Protein AF-A0A7X5X6M5-F1 (afdb_monomer)

Organism: Streptomyces malaysiensis (NCBI:txid92644)

InterPro domains:
  IPR001387 Cro/C1-type, helix-turn-helix domain [PS50943] (11-58)
  IPR001387 Cro/C1-type, helix-turn-helix domain [SM00530] (5-58)
  IPR001387 Cro/C1-type, helix-turn-helix domain [cd00093] (15-57)
  IPR010982 Lambda repressor-like, DNA-binding domain superfamily [G3DSA:1.10.260.40] (3-57)
  IPR010982 Lambda repressor-like, DNA-binding domain superfamily [SSF47413] (5-57)
  IPR041413 MmyB-like transcription regulator ligand binding [PF17765] (79-204)

Structure (mmCIF, N/CA/C/O backbone):
data_AF-A0A7X5X6M5-F1
#
_entry.id   AF-A0A7X5X6M5-F1
#
loop_
_atom_site.group_PDB
_atom_site.id
_atom_site.type_symbol
_atom_site.label_atom_id
_atom_site.label_alt_id
_atom_site.label_comp_id
_atom_site.label_asym_id
_atom_site.label_entity_id
_atom_site.label_seq_id
_atom_site.pdbx_PDB_ins_code
_atom_site.Cartn_x
_atom_site.Cartn_y
_atom_site.Cartn_z
_atom_site.occupancy
_atom_site.B_iso_or_equiv
_atom_site.auth_seq_id
_atom_site.auth_comp_id
_atom_site.auth_asym_id
_atom_site.auth_atom_id
_atom_site.pdbx_PDB_model_num
ATOM 1 N N . MET A 1 1 ? -40.461 -3.327 6.393 1.00 48.25 1 MET A N 1
ATOM 2 C CA . MET A 1 1 ? -40.525 -2.986 7.840 1.00 48.25 1 MET A CA 1
ATOM 3 C C . MET A 1 1 ? -40.062 -4.220 8.612 1.00 48.25 1 MET A C 1
ATOM 5 O O . MET A 1 1 ? -40.414 -5.295 8.155 1.00 48.25 1 MET A O 1
ATOM 9 N N . PRO A 1 2 ? -39.278 -4.097 9.701 1.00 49.19 2 PRO A N 1
ATOM 10 C CA . PRO A 1 2 ? -39.516 -3.115 10.752 1.00 49.19 2 PRO A CA 1
ATOM 11 C C . PRO A 1 2 ? -38.612 -1.885 10.664 1.00 49.19 2 PRO A C 1
ATOM 13 O O . PRO A 1 2 ? -37.411 -1.971 10.435 1.00 49.19 2 PRO A O 1
ATOM 16 N N . ARG A 1 3 ? -39.237 -0.720 10.858 1.00 52.41 3 ARG A N 1
ATOM 17 C CA . ARG A 1 3 ? -38.599 0.5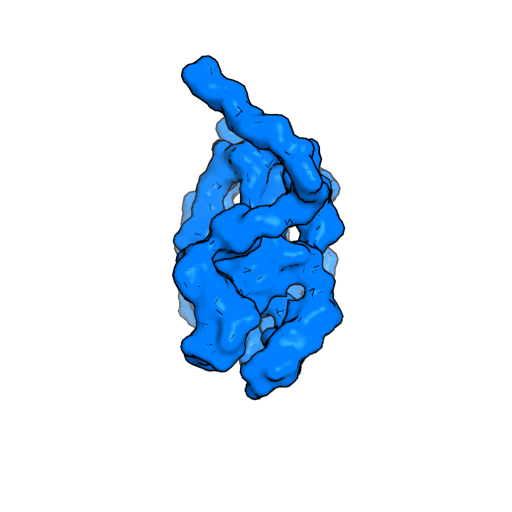74 11.115 1.00 52.41 3 ARG A CA 1
ATOM 18 C C . ARG A 1 3 ? -37.772 0.459 12.398 1.00 52.41 3 ARG A C 1
ATOM 20 O O . ARG A 1 3 ? -38.331 0.257 13.474 1.00 52.41 3 ARG A O 1
ATOM 27 N N . GLY A 1 4 ? -36.456 0.610 12.276 1.00 49.59 4 GLY A N 1
ATOM 28 C CA . GLY A 1 4 ? -35.551 0.743 13.412 1.00 49.59 4 GLY A CA 1
ATOM 29 C C . GLY A 1 4 ? -35.925 1.948 14.282 1.00 49.59 4 GLY A C 1
ATOM 30 O O . GLY A 1 4 ? -36.172 3.050 13.797 1.00 49.59 4 GLY A O 1
ATOM 31 N N . ARG A 1 5 ? -36.007 1.686 15.584 1.00 56.84 5 ARG A N 1
ATOM 32 C CA . ARG A 1 5 ? -36.482 2.539 16.678 1.00 56.84 5 ARG A CA 1
ATOM 33 C C . ARG A 1 5 ? -35.840 3.942 16.686 1.00 56.84 5 ARG A C 1
ATOM 35 O O . ARG A 1 5 ? -34.620 4.068 16.723 1.00 56.84 5 ARG A O 1
ATOM 42 N N . ARG A 1 6 ? -36.692 4.977 16.718 1.00 50.97 6 ARG A N 1
ATOM 43 C CA . ARG A 1 6 ? -36.407 6.425 16.868 1.00 50.97 6 ARG A CA 1
ATOM 44 C C . ARG A 1 6 ? -35.188 6.680 17.787 1.00 50.97 6 ARG A C 1
ATOM 46 O O . ARG A 1 6 ? -35.247 6.367 18.977 1.00 50.97 6 ARG A O 1
ATOM 53 N N . ARG A 1 7 ? -34.084 7.211 17.232 1.00 52.97 7 ARG A N 1
ATOM 54 C CA . ARG A 1 7 ? -32.839 7.553 17.960 1.00 52.97 7 ARG A CA 1
ATOM 55 C C . ARG A 1 7 ? -33.121 8.584 19.064 1.00 52.97 7 ARG A C 1
ATOM 57 O O . ARG A 1 7 ? -33.785 9.584 18.810 1.00 52.97 7 ARG A O 1
ATOM 64 N N . ARG A 1 8 ? -32.587 8.348 20.270 1.00 53.53 8 ARG A N 1
ATOM 65 C CA . ARG A 1 8 ? -32.621 9.281 21.419 1.00 53.53 8 ARG A CA 1
ATOM 66 C C . ARG A 1 8 ? -31.230 9.713 21.920 1.00 53.53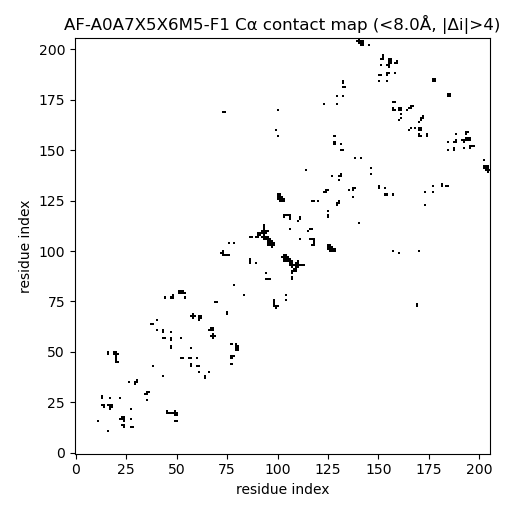 8 ARG A C 1
ATOM 68 O O . ARG A 1 8 ? -31.150 10.417 22.915 1.00 53.53 8 ARG A O 1
ATOM 75 N N . THR A 1 9 ? -30.157 9.370 21.208 1.00 46.88 9 THR A N 1
ATOM 76 C CA . THR A 1 9 ? -28.782 9.833 21.478 1.00 46.88 9 THR A CA 1
ATOM 77 C C . THR A 1 9 ? -27.974 9.834 20.176 1.00 46.88 9 THR A C 1
ATOM 79 O O . THR A 1 9 ? -28.188 8.978 19.317 1.00 46.88 9 THR A O 1
ATOM 82 N N . SER A 1 10 ? -27.084 10.814 20.006 1.00 57.09 10 SER A N 1
ATOM 83 C CA . SER A 1 10 ? -26.285 11.054 18.789 1.00 57.09 10 SER A CA 1
ATOM 84 C C . SER A 1 10 ? -24.979 10.245 18.706 1.00 57.09 10 SER A C 1
ATOM 86 O O . SER A 1 10 ? -24.220 10.438 17.762 1.00 57.09 10 SER A O 1
ATOM 88 N N . GLY A 1 11 ? -24.712 9.342 19.655 1.00 70.62 11 GLY A N 1
ATOM 89 C CA . GLY A 1 11 ? -23.478 8.548 19.719 1.00 70.62 11 GLY A CA 1
ATOM 90 C C . GLY A 1 11 ? -23.591 7.141 19.122 1.00 70.62 11 GLY A C 1
ATOM 91 O O . GLY A 1 11 ? -24.694 6.616 18.950 1.00 70.62 11 GLY A O 1
ATOM 92 N N . LEU A 1 12 ? -22.434 6.536 18.839 1.00 79.25 12 LEU A N 1
ATOM 93 C CA . LEU A 1 12 ? -22.308 5.124 18.470 1.00 79.25 12 LEU A CA 1
ATOM 94 C C . LEU A 1 12 ? -22.592 4.228 19.685 1.00 79.25 12 LEU A C 1
ATOM 96 O O . LEU A 1 12 ? -22.190 4.528 20.810 1.00 79.25 12 LEU A O 1
ATOM 100 N N . ARG A 1 13 ? -23.277 3.108 19.468 1.00 85.12 13 ARG A N 1
ATOM 101 C CA . ARG A 1 13 ? -23.417 2.030 20.451 1.00 85.12 13 ARG A CA 1
ATOM 102 C C . ARG A 1 13 ? -22.127 1.218 20.528 1.00 85.12 13 ARG A C 1
ATOM 104 O O . ARG A 1 13 ? -21.388 1.128 19.555 1.00 85.12 13 ARG A O 1
ATOM 111 N N . ARG A 1 14 ? -21.928 0.517 21.647 1.00 83.88 14 ARG A N 1
ATOM 112 C CA . ARG A 1 14 ? -20.819 -0.440 21.835 1.00 83.88 14 ARG A CA 1
ATOM 113 C C . ARG A 1 14 ? -20.682 -1.439 20.687 1.00 83.88 14 ARG A C 1
ATOM 115 O O . ARG A 1 14 ? -19.577 -1.713 20.245 1.00 83.88 14 ARG A O 1
ATOM 122 N N . GLU A 1 15 ? -21.805 -1.962 20.203 1.00 85.50 15 GLU A N 1
ATOM 123 C CA . GLU A 1 15 ? -21.841 -2.914 19.086 1.00 85.50 15 GLU A CA 1
ATOM 124 C C . GLU A 1 15 ? -21.380 -2.277 17.770 1.00 85.50 15 GLU A C 1
ATOM 126 O O . GLU A 1 15 ? -20.641 -2.899 17.014 1.00 85.50 15 GLU A O 1
ATOM 131 N N . GLU A 1 16 ? -21.765 -1.021 17.522 1.00 85.50 16 GLU A N 1
ATOM 132 C CA . GLU A 1 16 ? -21.363 -0.275 16.325 1.00 85.50 16 GLU A CA 1
ATOM 133 C C . GLU A 1 16 ? -19.860 0.046 16.370 1.00 85.50 16 GLU A C 1
ATOM 135 O O . GLU A 1 16 ? -19.168 -0.123 15.371 1.00 85.50 16 GLU A O 1
ATOM 140 N N . VAL A 1 17 ? -19.330 0.431 17.537 1.00 86.00 17 VAL A N 1
ATOM 141 C CA . VAL A 1 17 ? -17.887 0.660 17.723 1.00 86.00 17 VAL A CA 1
ATOM 142 C C . VAL A 1 17 ? -17.087 -0.630 17.552 1.00 86.00 17 VAL A C 1
ATOM 144 O O . VAL A 1 17 ? -16.076 -0.642 16.855 1.00 86.00 17 VAL A O 1
ATOM 147 N N . ALA A 1 18 ? -17.542 -1.728 18.155 1.00 86.69 18 ALA A N 1
ATOM 148 C CA . ALA A 1 18 ? -16.873 -3.016 18.035 1.00 86.69 18 ALA A CA 1
ATOM 149 C C . ALA A 1 18 ? -16.807 -3.483 16.571 1.00 86.69 18 ALA A C 1
ATOM 151 O O . ALA A 1 18 ? -15.749 -3.919 16.117 1.00 86.69 18 ALA A O 1
ATOM 152 N N . ALA A 1 19 ? -17.898 -3.303 15.817 1.00 84.00 19 ALA A N 1
ATOM 153 C CA . ALA A 1 19 ? -17.941 -3.598 14.389 1.00 84.00 19 ALA A CA 1
ATOM 154 C C . ALA A 1 19 ? -16.955 -2.735 13.581 1.00 84.00 19 ALA A C 1
ATOM 156 O O . ALA A 1 19 ? -16.198 -3.275 12.778 1.00 84.00 19 ALA A O 1
ATOM 157 N N . LEU A 1 20 ? -16.909 -1.419 13.825 1.00 84.56 20 LEU A N 1
ATOM 158 C CA . LEU A 1 20 ? -15.965 -0.514 13.151 1.00 84.56 20 LEU A CA 1
ATOM 159 C C . LEU A 1 20 ? -14.501 -0.893 13.406 1.00 84.56 20 LEU A C 1
ATOM 161 O O . LEU A 1 20 ? -13.667 -0.800 12.509 1.00 84.56 20 LEU A O 1
ATOM 165 N N . CYS A 1 21 ? -14.191 -1.345 14.619 1.00 86.62 21 CYS A N 1
ATOM 166 C CA . CYS A 1 21 ? -12.843 -1.737 15.023 1.00 86.62 21 CYS A CA 1
ATOM 167 C C . CYS A 1 21 ? -12.527 -3.221 14.762 1.00 86.62 21 CYS A C 1
ATOM 169 O O . CYS A 1 21 ? -11.521 -3.714 15.270 1.00 86.62 21 CYS A O 1
ATOM 171 N N . ASN A 1 22 ? -13.381 -3.936 14.018 1.00 83.50 22 ASN A N 1
ATOM 172 C CA . ASN A 1 22 ? -13.248 -5.362 13.705 1.00 83.50 22 ASN A CA 1
ATOM 173 C C . ASN A 1 22 ? -12.981 -6.249 14.943 1.00 83.50 22 ASN A C 1
ATOM 175 O O . ASN A 1 22 ? -12.109 -7.120 14.934 1.00 83.50 22 ASN A O 1
ATOM 179 N N . MET A 1 23 ? -13.717 -6.011 16.033 1.00 86.75 23 MET A N 1
ATOM 180 C CA . MET A 1 23 ? -13.613 -6.764 17.287 1.00 86.75 23 MET A CA 1
ATOM 181 C C . MET A 1 23 ? -14.984 -7.190 17.816 1.00 86.75 23 MET A C 1
ATOM 183 O O . MET A 1 23 ? -16.023 -6.672 17.412 1.00 86.75 23 MET A O 1
ATOM 187 N N . SER A 1 24 ? -15.011 -8.131 18.761 1.00 88.69 24 SER A N 1
ATOM 188 C CA . SER A 1 24 ? -16.272 -8.527 19.395 1.00 88.69 24 SER A CA 1
ATOM 189 C C . SER A 1 24 ? -16.773 -7.459 20.374 1.00 88.69 24 SER A C 1
ATOM 191 O O . SER A 1 24 ? -15.993 -6.830 21.093 1.00 88.69 24 SER A O 1
ATOM 193 N N . ALA A 1 25 ? -18.097 -7.288 20.456 1.00 88.00 25 ALA A N 1
ATOM 194 C CA . ALA A 1 25 ? -18.722 -6.372 21.415 1.00 88.00 25 ALA A CA 1
ATOM 195 C C . ALA A 1 25 ? -18.398 -6.739 22.875 1.00 88.00 25 ALA A C 1
ATOM 197 O O . ALA A 1 25 ? -18.260 -5.862 23.725 1.00 88.00 25 ALA A O 1
ATOM 198 N N . ASP A 1 26 ? -18.228 -8.033 23.157 1.00 88.00 26 ASP A N 1
ATOM 199 C CA . ASP A 1 26 ? -17.808 -8.550 24.460 1.00 88.00 26 ASP A CA 1
ATOM 200 C C . ASP A 1 26 ? -16.351 -8.175 24.792 1.00 88.00 26 ASP A C 1
ATOM 202 O O . ASP A 1 26 ? -16.062 -7.720 25.901 1.00 88.00 26 ASP A O 1
ATOM 206 N N . TYR A 1 27 ? -15.436 -8.263 23.816 1.00 86.75 27 TYR A N 1
ATOM 207 C CA . TYR A 1 27 ? -14.069 -7.764 23.980 1.00 86.75 27 TYR A CA 1
ATOM 208 C C . TYR A 1 27 ? -14.055 -6.253 24.246 1.00 86.75 27 TYR A C 1
ATOM 210 O O . TYR A 1 27 ? -13.436 -5.815 25.217 1.00 86.75 27 TYR A O 1
ATOM 218 N N . TYR A 1 28 ? -14.802 -5.472 23.460 1.00 86.75 28 TYR A N 1
ATOM 219 C CA . TYR A 1 28 ? -14.923 -4.025 23.660 1.00 86.75 28 TYR A CA 1
ATOM 220 C C . TYR A 1 28 ? -15.480 -3.679 25.053 1.00 86.75 28 TYR A C 1
ATOM 222 O O . TYR A 1 28 ? -14.943 -2.826 25.756 1.00 86.75 28 TYR A O 1
ATOM 230 N N . ALA A 1 29 ? -16.498 -4.406 25.518 1.00 87.06 29 ALA A N 1
ATOM 231 C CA . ALA A 1 29 ? -17.084 -4.199 26.840 1.00 87.06 29 ALA A CA 1
ATOM 232 C C . ALA A 1 29 ? -16.159 -4.612 28.001 1.00 87.06 29 ALA A C 1
ATOM 234 O O . ALA A 1 29 ? -16.343 -4.136 29.123 1.00 87.06 29 ALA A O 1
ATOM 235 N N . ARG A 1 30 ? -15.194 -5.517 27.788 1.00 87.19 30 ARG A N 1
ATOM 236 C CA . ARG A 1 30 ? -14.134 -5.800 28.772 1.00 87.19 30 ARG A CA 1
ATOM 237 C C . ARG A 1 30 ? -13.084 -4.700 28.804 1.00 87.19 30 ARG A C 1
ATOM 239 O O . ARG A 1 30 ? -12.642 -4.344 29.896 1.00 87.19 30 ARG A O 1
ATOM 246 N N . LEU A 1 31 ? -12.726 -4.169 27.635 1.00 86.69 31 LEU A N 1
ATOM 247 C CA . LEU A 1 31 ? -11.786 -3.061 27.503 1.00 86.69 31 LEU A CA 1
ATOM 248 C C . LEU A 1 31 ? -12.304 -1.811 28.229 1.00 86.69 31 LEU A C 1
ATOM 250 O O . LEU A 1 31 ? -11.592 -1.258 29.057 1.00 86.69 31 LEU A O 1
ATOM 254 N N . GLU A 1 32 ? -13.572 -1.440 28.019 1.00 85.81 32 GLU A N 1
ATOM 255 C CA . GLU A 1 32 ? -14.203 -0.306 28.720 1.00 85.81 32 GLU A CA 1
ATOM 256 C C . GLU A 1 32 ? -14.269 -0.469 30.246 1.00 85.81 32 GLU A C 1
ATOM 258 O O . GLU A 1 32 ? -14.356 0.516 30.971 1.00 85.81 32 GLU A O 1
ATOM 263 N N . ARG A 1 33 ? -14.298 -1.710 30.745 1.00 88.12 33 ARG A N 1
ATOM 264 C CA . ARG A 1 33 ? -14.416 -2.002 32.181 1.00 88.12 33 ARG A CA 1
ATOM 265 C C . ARG A 1 33 ? -13.067 -2.170 32.874 1.00 88.12 33 ARG A C 1
ATOM 267 O O . ARG A 1 33 ? -13.072 -2.578 34.031 1.00 88.12 33 ARG A O 1
ATOM 274 N N . GLU A 1 34 ? -11.953 -1.961 32.168 1.00 80.25 34 GLU A N 1
ATOM 275 C CA . GLU A 1 34 ? -10.589 -2.201 32.672 1.00 80.25 34 GLU A CA 1
ATOM 276 C C . GLU A 1 34 ? -10.382 -3.636 33.201 1.00 80.25 34 GLU A C 1
ATOM 278 O O . GLU A 1 34 ? -9.538 -3.908 34.047 1.00 80.25 34 GLU A O 1
ATOM 283 N N . ARG A 1 35 ? -11.179 -4.590 32.701 1.00 76.31 35 ARG A N 1
ATOM 284 C CA . ARG A 1 35 ? -11.140 -6.016 33.084 1.00 76.31 35 ARG A CA 1
ATOM 285 C C . ARG A 1 35 ? -10.717 -6.918 31.924 1.00 76.31 35 ARG A C 1
ATOM 287 O O . ARG A 1 35 ? -10.878 -8.135 31.988 1.00 76.31 35 ARG A O 1
ATOM 294 N N . GLY A 1 36 ? -10.260 -6.319 30.828 1.00 71.25 36 GLY A N 1
ATOM 295 C CA . GLY A 1 36 ? -9.775 -7.015 29.642 1.00 71.25 36 GLY A CA 1
ATOM 296 C C . GLY A 1 36 ? -8.258 -7.211 29.653 1.00 71.25 36 GLY A C 1
ATOM 297 O O . GLY A 1 36 ? -7.556 -6.514 30.382 1.00 71.25 36 GLY A O 1
ATOM 298 N N . PRO A 1 37 ? -7.738 -8.139 28.831 1.00 77.69 37 PRO A N 1
ATOM 299 C CA . PRO A 1 37 ? -6.304 -8.235 28.592 1.00 77.69 37 PRO A CA 1
ATOM 300 C C . PRO A 1 37 ? -5.785 -6.941 27.954 1.00 77.69 37 PRO A C 1
ATOM 302 O O . PRO A 1 37 ? -6.513 -6.280 27.208 1.00 77.69 37 PRO A O 1
ATOM 305 N N . GLN A 1 38 ? -4.517 -6.612 28.207 1.00 84.62 38 GLN A N 1
ATOM 306 C CA . GLN A 1 38 ? -3.834 -5.515 27.522 1.00 84.62 38 GLN A CA 1
ATOM 307 C C . GLN A 1 38 ? -3.973 -5.708 25.998 1.00 84.62 38 GLN A C 1
ATOM 309 O O . GLN A 1 38 ? -3.645 -6.790 25.496 1.00 84.62 38 GLN A O 1
ATOM 314 N N . PRO A 1 39 ? -4.483 -4.715 25.246 1.00 89.31 39 PRO A N 1
ATOM 315 C CA . PRO A 1 39 ? -4.660 -4.862 23.809 1.00 89.31 39 PRO A CA 1
ATOM 316 C C . PRO A 1 39 ? -3.321 -5.111 23.118 1.00 89.31 39 PRO A C 1
ATOM 318 O O . PRO A 1 39 ? -2.318 -4.461 23.423 1.00 89.31 39 PRO A O 1
ATOM 321 N N . SER A 1 40 ? -3.308 -6.041 22.165 1.00 89.88 40 SER A N 1
ATOM 322 C CA . SER A 1 40 ? -2.139 -6.254 21.314 1.00 89.88 40 SER A CA 1
ATOM 323 C C . SER A 1 40 ? -1.925 -5.058 20.372 1.00 89.88 40 SER A C 1
ATOM 325 O O . SER A 1 40 ? -2.888 -4.352 20.054 1.00 89.88 40 SER A O 1
ATOM 327 N N . PRO A 1 41 ? -0.707 -4.854 19.837 1.00 89.19 41 PRO A N 1
ATOM 328 C CA . PRO A 1 41 ? -0.446 -3.842 18.809 1.00 89.19 41 PRO A CA 1
ATOM 329 C C . PRO A 1 41 ? -1.422 -3.893 17.621 1.00 89.19 41 PRO A C 1
ATOM 331 O O . PRO A 1 41 ? -1.889 -2.858 17.151 1.00 89.19 41 PRO A O 1
ATOM 334 N N . GLN A 1 42 ? -1.795 -5.095 17.171 1.00 83.75 42 GLN A N 1
ATOM 335 C CA . GLN A 1 42 ? -2.758 -5.289 16.080 1.00 83.75 42 GLN A CA 1
ATOM 336 C C . GLN A 1 42 ? -4.176 -4.833 16.462 1.00 83.75 42 GLN A C 1
ATOM 338 O O . GLN A 1 42 ? -4.883 -4.226 15.654 1.00 83.75 42 GLN A O 1
ATOM 343 N N . MET A 1 43 ? -4.589 -5.080 17.709 1.00 89.56 43 MET A N 1
ATOM 344 C CA . MET A 1 43 ? -5.874 -4.605 18.220 1.00 89.56 43 MET A CA 1
ATOM 345 C C . MET A 1 43 ? -5.899 -3.075 18.318 1.00 89.56 43 MET A C 1
ATOM 347 O O . MET A 1 43 ? -6.877 -2.449 17.922 1.00 89.56 43 MET A O 1
ATOM 351 N N . LEU A 1 44 ? -4.805 -2.455 18.773 1.00 91.25 44 LEU A N 1
ATOM 352 C CA . LEU A 1 44 ? -4.673 -0.994 18.839 1.00 91.25 44 LEU A CA 1
ATOM 353 C C . LEU A 1 44 ? -4.705 -0.348 17.452 1.00 91.25 44 LEU A C 1
ATOM 355 O O . LEU A 1 44 ? -5.350 0.684 17.276 1.00 91.25 44 LEU A O 1
ATOM 359 N N . ALA A 1 45 ? -4.069 -0.970 16.455 1.00 86.69 45 ALA A N 1
ATOM 360 C CA . ALA A 1 45 ? -4.169 -0.536 15.063 1.00 86.69 45 ALA A CA 1
ATOM 361 C C . ALA A 1 45 ? -5.620 -0.600 14.554 1.00 86.69 45 ALA A C 1
ATOM 363 O O . ALA A 1 45 ? -6.094 0.351 13.934 1.00 86.69 45 ALA A O 1
ATOM 364 N N . SER A 1 46 ? -6.344 -1.674 14.886 1.00 86.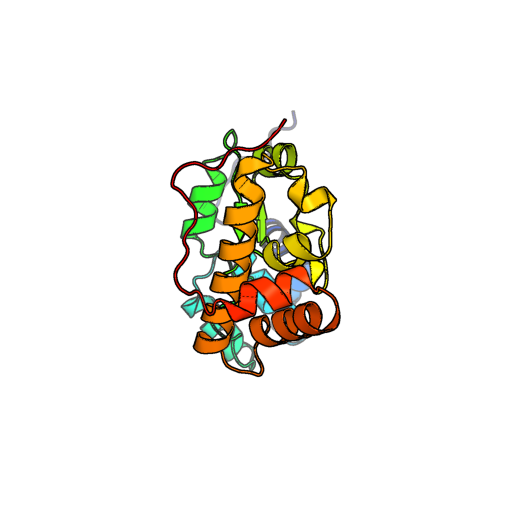25 46 SER A N 1
ATOM 365 C CA . SER A 1 46 ? -7.755 -1.849 14.510 1.00 86.25 46 SER A CA 1
ATOM 366 C C . SER A 1 46 ? -8.667 -0.816 15.181 1.00 86.25 46 SER A C 1
ATOM 368 O O . SER A 1 46 ? -9.549 -0.266 14.527 1.00 86.25 46 SER A O 1
ATOM 370 N N . ILE A 1 47 ? -8.415 -0.480 16.452 1.00 89.56 47 ILE A N 1
ATOM 371 C CA . ILE A 1 47 ? -9.116 0.598 17.172 1.00 89.56 47 ILE A CA 1
ATOM 372 C C . ILE A 1 47 ? -8.846 1.950 16.517 1.00 89.56 47 ILE A C 1
ATOM 374 O O . ILE A 1 47 ? -9.782 2.692 16.229 1.00 89.56 47 ILE A O 1
ATOM 378 N N . ALA A 1 48 ? -7.576 2.273 16.264 1.00 89.75 48 ALA A N 1
ATOM 379 C CA . ALA A 1 48 ? -7.208 3.539 15.646 1.00 89.75 48 ALA A CA 1
ATOM 380 C C . ALA A 1 48 ? -7.830 3.700 14.255 1.00 89.75 48 ALA A C 1
ATOM 382 O O . ALA A 1 48 ? -8.270 4.791 13.898 1.00 89.75 48 ALA A O 1
ATOM 383 N N . GLN A 1 49 ? -7.900 2.608 13.494 1.00 84.50 49 GLN A N 1
ATOM 384 C CA . GLN A 1 49 ? -8.537 2.583 12.188 1.00 84.50 49 GLN A CA 1
ATOM 385 C C . GLN A 1 49 ? -10.060 2.715 12.291 1.00 84.50 49 GLN A C 1
ATOM 387 O O . GLN A 1 49 ? -10.628 3.556 11.607 1.00 84.50 49 GLN A O 1
ATOM 392 N N . GLY A 1 50 ? -10.723 1.925 13.139 1.00 85.69 50 GLY A N 1
ATOM 393 C CA . GLY A 1 50 ? -12.185 1.915 13.258 1.00 85.69 50 GLY A CA 1
ATOM 394 C C . GLY A 1 50 ? -12.764 3.199 13.850 1.00 85.69 50 GLY A C 1
ATOM 395 O O . GLY A 1 50 ? -13.833 3.647 13.443 1.00 85.69 50 GLY A O 1
ATOM 396 N N . LEU A 1 51 ? -12.038 3.832 14.774 1.00 87.44 51 LEU A N 1
ATOM 397 C CA . LEU A 1 51 ? -12.434 5.105 15.382 1.00 87.44 51 LEU A CA 1
ATOM 398 C C . LEU A 1 51 ? -11.988 6.330 14.586 1.00 87.44 51 LEU A C 1
ATOM 400 O O . LEU A 1 51 ? -12.229 7.449 15.032 1.00 87.44 51 LEU A O 1
ATOM 404 N N . HIS A 1 52 ? -11.354 6.132 13.426 1.00 84.06 52 HIS A N 1
ATOM 405 C CA . HIS A 1 52 ? -10.817 7.221 12.618 1.00 84.06 52 HIS A CA 1
ATOM 406 C C . HIS A 1 52 ? -9.928 8.155 13.461 1.00 84.06 52 HIS A C 1
ATOM 408 O O . HIS A 1 52 ? -10.103 9.374 13.448 1.00 84.06 52 HIS A O 1
ATOM 414 N N . LEU A 1 53 ? -8.984 7.584 14.209 1.00 87.38 53 LEU A N 1
ATOM 415 C CA . LEU A 1 53 ? -7.977 8.373 14.910 1.00 87.38 53 LEU A CA 1
ATOM 416 C C . LEU A 1 53 ? -6.991 8.965 13.898 1.00 87.38 53 LEU A C 1
ATOM 418 O O . LEU A 1 53 ? -6.723 8.382 12.852 1.00 87.38 53 LEU A O 1
ATOM 422 N N . SER A 1 54 ? -6.436 10.128 14.202 1.00 84.50 54 SER A N 1
ATOM 423 C CA . SER A 1 54 ? -5.254 10.658 13.527 1.00 84.50 54 SER A CA 1
ATOM 424 C C . SER A 1 54 ? -4.001 9.840 13.869 1.00 84.50 54 SER A C 1
ATOM 426 O O . SER A 1 54 ? -3.988 9.051 14.814 1.00 84.50 54 SER A O 1
ATOM 428 N N . ILE A 1 55 ? -2.905 10.063 13.134 1.00 84.44 55 ILE A N 1
ATOM 429 C CA . ILE A 1 55 ? -1.611 9.420 13.423 1.00 84.44 55 ILE A CA 1
A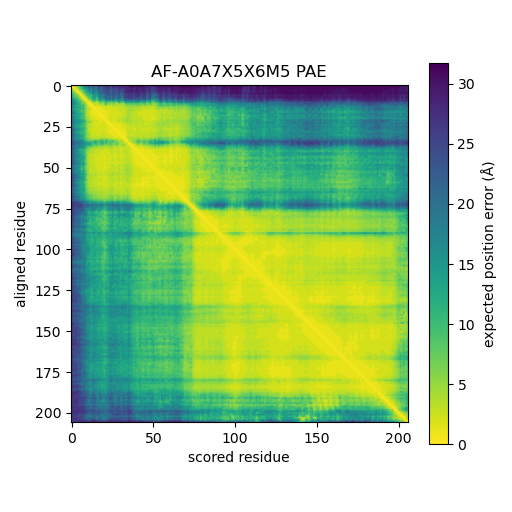TOM 430 C C . ILE A 1 55 ? -1.128 9.770 14.838 1.00 84.44 55 ILE A C 1
ATOM 432 O O . ILE A 1 55 ? -0.614 8.900 15.538 1.00 84.44 55 ILE A O 1
ATOM 436 N N . ASP A 1 56 ? -1.316 11.015 15.282 1.00 86.88 56 ASP A N 1
ATOM 437 C CA . ASP A 1 56 ? -0.899 11.440 16.620 1.00 86.88 56 ASP A CA 1
AT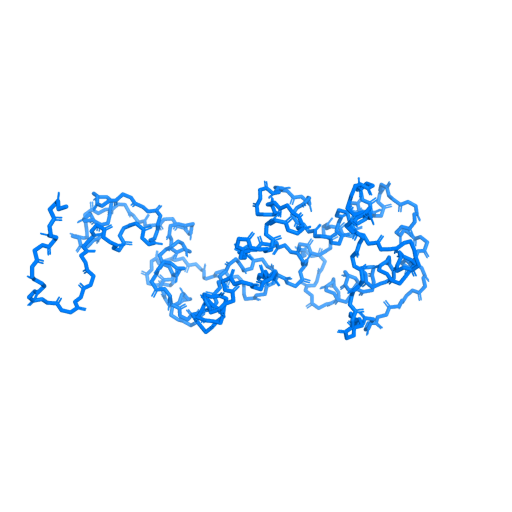OM 438 C C . ASP A 1 56 ? -1.755 10.789 17.716 1.00 86.88 56 ASP A C 1
ATOM 440 O O . ASP A 1 56 ? -1.213 10.314 18.716 1.00 86.88 56 ASP A O 1
ATOM 444 N N . GLU A 1 57 ? -3.071 10.687 17.508 1.00 91.19 57 GLU A N 1
ATOM 445 C CA . GLU A 1 57 ? -3.988 9.989 18.420 1.00 91.19 57 GLU A CA 1
ATOM 446 C C . GLU A 1 57 ? -3.720 8.480 18.456 1.00 91.19 57 GLU A C 1
ATOM 448 O O . GLU A 1 57 ? -3.707 7.889 19.534 1.00 91.19 57 GLU A O 1
ATOM 453 N N . ARG A 1 58 ? -3.425 7.854 17.309 1.00 90.88 58 ARG A N 1
ATOM 454 C CA . ARG A 1 58 ? -2.961 6.461 17.237 1.00 90.88 58 ARG A CA 1
ATOM 455 C C . ARG A 1 58 ? -1.680 6.287 18.043 1.00 90.88 58 ARG A C 1
ATOM 457 O O . ARG A 1 58 ? -1.595 5.394 18.878 1.00 90.88 58 ARG A O 1
ATOM 464 N N . ASP A 1 59 ? -0.677 7.129 17.815 1.00 92.12 59 ASP A N 1
ATOM 465 C CA . ASP A 1 59 ? 0.607 6.994 18.500 1.00 92.12 59 ASP A CA 1
ATOM 466 C C . ASP A 1 59 ? 0.470 7.237 20.007 1.00 92.12 59 ASP A C 1
ATOM 468 O O . ASP A 1 59 ? 1.205 6.656 20.807 1.00 92.12 59 ASP A O 1
ATOM 472 N N . HIS A 1 60 ? -0.460 8.105 20.409 1.00 93.44 60 HIS A N 1
ATOM 473 C CA . HIS A 1 60 ? -0.821 8.292 21.807 1.00 93.44 60 HIS A CA 1
ATOM 474 C C . HIS A 1 60 ? -1.527 7.057 22.383 1.00 93.44 60 HIS A C 1
ATOM 476 O O . HIS A 1 60 ? -1.133 6.596 23.450 1.00 93.44 60 HIS A O 1
ATOM 482 N N . LEU A 1 61 ? -2.483 6.466 21.659 1.00 93.06 61 LEU A N 1
ATOM 483 C CA . LEU A 1 61 ? -3.173 5.230 22.042 1.00 93.06 61 LEU A CA 1
ATOM 484 C C . LEU A 1 61 ? -2.189 4.070 22.274 1.00 93.06 61 LEU A C 1
ATOM 486 O O . LEU A 1 61 ? -2.310 3.356 23.267 1.00 93.06 61 LEU A O 1
ATOM 490 N N . PHE A 1 62 ? -1.187 3.905 21.403 1.00 93.69 62 PHE A N 1
ATOM 491 C CA . PHE A 1 62 ? -0.137 2.895 21.588 1.00 93.69 62 PHE A CA 1
ATOM 492 C C . PHE A 1 62 ? 0.645 3.116 22.883 1.00 93.69 62 PHE A C 1
ATOM 494 O O . PHE A 1 62 ? 0.804 2.182 23.669 1.00 93.69 62 PHE A O 1
ATOM 501 N N . ARG A 1 63 ? 1.057 4.361 23.141 1.00 94.56 63 ARG A N 1
ATOM 502 C CA . ARG A 1 63 ? 1.790 4.727 24.360 1.00 94.56 63 ARG A CA 1
ATOM 503 C C . ARG A 1 63 ? 0.953 4.538 25.625 1.00 94.56 63 ARG A C 1
ATOM 505 O O . ARG A 1 63 ? 1.474 4.013 26.603 1.00 94.56 63 ARG A O 1
ATOM 512 N N . LEU A 1 64 ? -0.332 4.902 25.601 1.00 93.19 64 LEU A N 1
ATOM 513 C CA . LEU A 1 64 ? -1.263 4.661 26.713 1.00 93.19 64 LEU A CA 1
ATOM 514 C C . LEU A 1 64 ? -1.390 3.170 27.035 1.00 93.19 64 LEU A C 1
ATOM 516 O O . LEU A 1 64 ? -1.470 2.790 28.198 1.00 93.19 64 LEU A O 1
ATOM 520 N N . ALA A 1 65 ? -1.363 2.324 26.008 1.00 91.19 65 ALA A N 1
ATOM 521 C CA . ALA A 1 65 ? -1.394 0.879 26.158 1.00 91.19 65 ALA A CA 1
ATOM 522 C C . ALA A 1 65 ? -0.012 0.258 26.441 1.00 91.19 65 ALA A C 1
ATOM 524 O O . ALA A 1 65 ? 0.098 -0.963 26.407 1.00 91.19 65 ALA A O 1
ATOM 525 N N . GLY A 1 66 ? 1.037 1.050 26.704 1.00 91.94 66 GLY A N 1
ATOM 526 C CA . GLY A 1 66 ? 2.380 0.559 27.036 1.00 91.94 66 GLY A CA 1
ATOM 527 C C . GLY A 1 66 ? 3.188 0.013 25.852 1.00 91.94 66 GLY A C 1
ATOM 528 O O . GLY A 1 66 ? 4.181 -0.677 26.064 1.00 91.94 66 GLY A O 1
ATOM 529 N N . HIS A 1 67 ? 2.781 0.308 24.615 1.00 91.81 67 HIS A N 1
ATOM 530 C CA . HIS A 1 67 ? 3.471 -0.121 23.397 1.00 91.81 67 HIS A CA 1
ATOM 531 C C . HIS A 1 67 ? 4.221 1.033 22.733 1.00 91.81 67 HIS A C 1
ATOM 533 O O . HIS A 1 67 ? 3.825 2.198 22.819 1.00 91.81 67 HIS A O 1
ATOM 539 N N . ASN A 1 68 ? 5.282 0.698 21.999 1.00 89.94 68 ASN A N 1
ATOM 540 C CA . ASN A 1 68 ? 5.937 1.659 21.118 1.00 89.94 68 ASN A CA 1
ATOM 541 C C . ASN A 1 68 ? 5.071 1.846 19.855 1.00 89.94 68 ASN A C 1
ATOM 543 O O . ASN A 1 68 ? 4.640 0.842 19.277 1.00 89.94 68 ASN A O 1
ATOM 547 N N . PRO A 1 69 ? 4.772 3.084 19.421 1.00 87.19 69 PRO A N 1
ATOM 548 C CA . PRO A 1 69 ? 3.951 3.298 18.239 1.00 87.19 69 PRO A CA 1
ATOM 549 C C . PRO A 1 69 ? 4.624 2.747 16.974 1.00 87.19 69 PRO A C 1
ATOM 551 O O . PRO A 1 69 ? 5.856 2.765 16.875 1.00 87.19 69 PRO A O 1
ATOM 554 N N . PRO A 1 70 ? 3.840 2.283 15.982 1.00 81.12 70 PRO A N 1
ATOM 555 C CA . PRO A 1 70 ? 4.393 1.807 14.724 1.00 81.12 70 PRO A CA 1
ATOM 556 C C . PRO A 1 70 ? 5.174 2.925 14.020 1.00 81.12 70 PRO A C 1
ATOM 558 O O . PRO A 1 70 ? 4.724 4.079 14.045 1.00 81.12 70 PRO A O 1
ATOM 561 N N . PRO A 1 71 ? 6.287 2.603 13.331 1.00 73.44 71 PRO A N 1
ATOM 562 C CA . PRO A 1 71 ? 7.002 3.570 12.513 1.00 73.44 71 PRO A CA 1
ATOM 563 C C . PRO A 1 71 ? 6.042 4.300 11.569 1.00 73.44 71 PRO A C 1
ATOM 565 O O . PRO A 1 71 ? 5.203 3.691 10.901 1.00 73.44 71 PRO A O 1
ATOM 568 N N . ARG A 1 72 ? 6.151 5.628 11.511 1.00 71.75 72 ARG A N 1
ATOM 569 C CA . ARG A 1 72 ? 5.431 6.428 10.516 1.00 71.75 72 ARG A CA 1
ATOM 570 C C . ARG A 1 72 ? 6.099 6.190 9.154 1.00 71.75 72 ARG A C 1
ATOM 572 O O . ARG A 1 72 ? 7.299 6.415 9.031 1.00 71.75 72 ARG A O 1
ATOM 579 N N . GLY A 1 73 ? 5.358 5.741 8.139 1.00 63.28 73 GLY A N 1
ATOM 580 C CA . GLY A 1 73 ? 5.915 5.481 6.800 1.00 63.28 73 GLY A CA 1
ATOM 581 C C . GLY A 1 73 ? 5.377 4.212 6.134 1.00 63.28 73 GLY A C 1
ATOM 582 O O . GLY A 1 73 ? 4.238 3.831 6.386 1.00 63.28 73 GLY A O 1
ATOM 583 N N . SER A 1 74 ? 6.194 3.568 5.291 1.00 52.66 74 SER A N 1
ATOM 584 C CA . SER A 1 74 ? 5.820 2.473 4.366 1.00 52.66 74 SER A CA 1
ATOM 585 C C . SER A 1 74 ? 5.019 1.329 4.951 1.00 52.66 74 SER A C 1
ATOM 587 O O . SER A 1 74 ? 4.183 0.773 4.250 1.00 52.66 74 SER A O 1
ATOM 589 N N . SER A 1 75 ? 5.309 0.945 6.190 1.00 58.75 75 SER A N 1
ATOM 590 C CA . SER A 1 75 ? 4.674 -0.192 6.858 1.00 58.75 75 SER A CA 1
ATOM 591 C C . SER A 1 75 ? 3.428 0.196 7.653 1.00 58.75 75 SER A C 1
ATOM 593 O O . SER A 1 75 ? 2.771 -0.667 8.231 1.00 58.75 75 SER A O 1
ATOM 595 N N . SER A 1 76 ? 3.098 1.488 7.719 1.00 69.12 76 SER A N 1
ATOM 596 C CA . SER A 1 76 ? 1.911 1.952 8.421 1.00 69.12 76 SER A CA 1
ATOM 597 C C . SER A 1 76 ? 0.669 1.671 7.581 1.00 69.12 76 SER A C 1
ATOM 599 O O . SER A 1 76 ? 0.367 2.400 6.643 1.00 69.12 76 SER A O 1
ATOM 601 N N . GLU A 1 77 ? -0.112 0.680 7.996 1.00 75.75 77 GLU A N 1
ATOM 602 C CA . GLU A 1 77 ? -1.436 0.380 7.427 1.00 75.75 77 GLU A CA 1
ATOM 603 C C . GLU A 1 77 ? -2.527 1.363 7.882 1.00 75.75 77 GLU A C 1
ATOM 605 O O . GLU A 1 77 ? -3.694 1.232 7.521 1.00 75.75 77 GLU A O 1
ATOM 610 N N . HIS A 1 78 ? -2.161 2.351 8.701 1.00 79.94 78 HIS A N 1
ATOM 611 C CA . HIS A 1 78 ? -3.095 3.344 9.207 1.00 79.94 78 HIS A CA 1
ATOM 612 C C . HIS A 1 78 ? -3.520 4.324 8.111 1.00 79.94 78 HIS A C 1
ATOM 614 O O . HIS A 1 78 ? -2.690 5.043 7.550 1.00 79.94 78 HIS A O 1
ATOM 620 N N . ILE A 1 79 ? -4.827 4.402 7.874 1.00 81.62 79 ILE A N 1
ATOM 621 C CA . ILE A 1 79 ? -5.430 5.323 6.918 1.00 81.62 79 ILE A CA 1
ATOM 622 C C . ILE A 1 79 ? -6.000 6.513 7.675 1.00 81.62 79 ILE A C 1
ATOM 624 O O . ILE A 1 79 ? -6.851 6.353 8.550 1.00 81.62 79 ILE A O 1
ATOM 628 N N . SER A 1 80 ? -5.575 7.718 7.294 1.00 79.00 80 SER A N 1
ATOM 629 C CA . SER A 1 80 ? -6.076 8.924 7.941 1.00 79.00 80 SER A CA 1
ATOM 630 C C . SER A 1 80 ? -7.591 9.102 7.717 1.00 79.00 80 SER A C 1
ATOM 632 O O . SER A 1 80 ? -8.109 8.805 6.634 1.00 79.00 80 SER A O 1
ATOM 634 N N . PRO A 1 81 ? -8.315 9.689 8.684 1.00 77.88 81 PRO A N 1
ATOM 635 C CA . PRO A 1 81 ? -9.753 9.961 8.567 1.00 77.88 81 PRO A CA 1
ATOM 636 C C . PRO A 1 81 ? -10.115 10.849 7.376 1.00 77.88 81 PRO A C 1
ATOM 638 O O . PRO A 1 81 ? -11.198 10.751 6.802 1.00 77.88 81 PRO A O 1
ATOM 641 N N . GLY A 1 82 ? -9.217 11.771 7.017 1.00 81.50 82 GLY A N 1
ATOM 642 C CA . GLY A 1 82 ? -9.375 12.615 5.837 1.00 81.50 82 GLY A CA 1
ATOM 643 C C . GLY A 1 82 ? -9.425 11.786 4.559 1.00 81.50 82 GLY A C 1
ATOM 644 O O . GLY A 1 82 ? -10.326 11.987 3.751 1.00 81.50 82 GLY A O 1
ATOM 645 N N . LEU A 1 83 ? -8.511 10.824 4.414 1.00 85.75 83 LEU A N 1
ATOM 646 C CA . LEU A 1 83 ? -8.417 9.995 3.218 1.00 85.75 83 LEU A CA 1
ATOM 647 C C . LEU A 1 83 ? -9.589 9.011 3.100 1.00 85.75 83 LEU A C 1
ATOM 649 O O . LEU A 1 83 ? -10.133 8.862 2.011 1.00 85.75 83 LEU A O 1
ATOM 653 N N . LEU A 1 84 ? -10.052 8.434 4.217 1.00 86.56 84 LEU A N 1
ATOM 654 C CA . LEU A 1 84 ? -11.280 7.622 4.236 1.00 86.56 84 LEU A CA 1
ATOM 655 C C . LEU A 1 84 ? -12.493 8.427 3.765 1.00 86.56 84 LEU A C 1
ATOM 657 O O . LEU A 1 84 ? -13.209 7.992 2.875 1.00 86.56 84 LEU A O 1
ATOM 661 N N . ARG A 1 85 ? -12.672 9.655 4.270 1.00 85.56 85 ARG A N 1
ATOM 662 C CA . ARG A 1 85 ? -13.790 10.526 3.862 1.00 85.56 85 ARG A CA 1
ATOM 663 C C . ARG A 1 85 ? -13.767 10.920 2.386 1.00 85.56 85 ARG A C 1
ATOM 665 O O . ARG A 1 85 ? -14.822 11.266 1.847 1.00 85.56 85 ARG A O 1
ATOM 672 N N . VAL A 1 86 ? -12.584 10.956 1.770 1.00 90.50 86 VAL A N 1
ATOM 673 C CA . VAL A 1 86 ? -12.432 11.156 0.324 1.00 90.50 86 VAL A CA 1
ATOM 674 C C . VAL A 1 86 ? -12.811 9.875 -0.407 1.00 90.50 86 VAL A C 1
ATOM 676 O O . VAL A 1 86 ? -13.654 9.930 -1.295 1.00 90.50 86 VAL A O 1
ATOM 679 N N . LEU A 1 87 ? -12.255 8.731 0.000 1.00 91.75 87 LEU A N 1
ATOM 680 C CA . LEU A 1 87 ? -12.543 7.439 -0.623 1.00 91.75 87 LEU A CA 1
ATOM 681 C C . LEU A 1 87 ? -14.039 7.092 -0.564 1.00 91.75 87 LEU A C 1
ATOM 683 O O . LEU A 1 87 ? -14.610 6.691 -1.572 1.00 91.75 87 LEU A O 1
ATOM 687 N N . ASP A 1 88 ? -14.701 7.346 0.567 1.00 88.44 88 ASP A N 1
ATOM 688 C CA . ASP A 1 88 ? -16.135 7.089 0.766 1.00 88.44 88 ASP A CA 1
ATOM 689 C C . ASP A 1 88 ? -17.033 7.876 -0.203 1.00 88.44 88 ASP A C 1
ATOM 691 O O . ASP A 1 88 ? -18.170 7.475 -0.455 1.00 88.44 88 ASP A O 1
ATOM 695 N N . ARG A 1 89 ? -16.537 8.993 -0.759 1.00 92.94 89 ARG A N 1
ATOM 696 C CA . ARG A 1 89 ? -17.243 9.813 -1.759 1.00 92.94 89 ARG A CA 1
ATOM 697 C C . ARG A 1 89 ? -17.054 9.322 -3.195 1.00 92.94 89 ARG A C 1
ATOM 699 O O . ARG A 1 89 ? -17.766 9.792 -4.075 1.00 92.94 89 ARG A O 1
ATOM 706 N N . LEU A 1 90 ? -16.127 8.399 -3.438 1.00 93.00 90 LEU A N 1
ATOM 707 C CA . LEU A 1 90 ? -15.769 7.882 -4.761 1.00 93.00 90 LEU A CA 1
ATOM 708 C C . LEU A 1 90 ? -16.487 6.555 -5.067 1.00 93.00 90 LEU A C 1
ATOM 710 O O . LEU A 1 90 ? -15.886 5.631 -5.601 1.00 93.00 90 LEU A O 1
ATOM 714 N N . GLN A 1 91 ? -17.772 6.441 -4.716 1.00 84.12 91 GLN A N 1
ATOM 715 C CA . GLN A 1 91 ? -18.541 5.189 -4.848 1.00 84.12 91 GLN A CA 1
ATOM 716 C C . GLN A 1 91 ? -18.582 4.677 -6.301 1.00 84.12 91 GLN A C 1
ATOM 718 O O . GLN A 1 91 ? -18.373 3.489 -6.533 1.00 84.12 91 GLN A O 1
ATOM 723 N N . ASP A 1 92 ? -18.758 5.586 -7.266 1.00 91.12 92 ASP A N 1
ATOM 724 C CA . ASP A 1 92 ? -18.850 5.275 -8.702 1.00 91.12 92 ASP A CA 1
ATOM 725 C C . ASP A 1 92 ? -17.529 5.516 -9.459 1.00 91.12 92 ASP A C 1
ATOM 727 O O . ASP A 1 92 ? -17.491 5.498 -10.689 1.00 91.12 92 ASP A O 1
ATOM 731 N N . THR A 1 93 ? -16.428 5.736 -8.734 1.00 92.88 93 THR A N 1
ATOM 732 C CA . THR A 1 93 ? -15.108 6.012 -9.314 1.00 92.88 93 THR A CA 1
ATOM 733 C C . THR A 1 93 ? -14.111 4.941 -8.866 1.00 92.88 93 THR A C 1
ATOM 735 O O . THR A 1 93 ? -13.954 4.720 -7.660 1.00 92.88 93 THR A O 1
ATOM 738 N N . PRO A 1 94 ? -13.392 4.275 -9.790 1.00 93.69 94 PRO A N 1
ATOM 739 C CA . PRO A 1 94 ? -12.310 3.374 -9.416 1.00 93.69 94 PRO A CA 1
ATOM 740 C C . PRO A 1 94 ? -11.234 4.124 -8.628 1.00 93.69 94 PRO A C 1
ATOM 742 O O . PRO A 1 94 ? -10.633 5.073 -9.132 1.00 93.69 94 PRO A O 1
ATOM 745 N N . ALA A 1 95 ? -11.013 3.725 -7.377 1.00 93.88 95 ALA A N 1
ATOM 746 C CA . ALA A 1 95 ? -10.021 4.343 -6.513 1.00 93.88 95 ALA A CA 1
ATOM 747 C C . ALA A 1 95 ? -9.508 3.358 -5.463 1.00 93.88 95 ALA A C 1
ATOM 749 O O . ALA A 1 95 ? -10.210 2.439 -5.034 1.00 93.88 95 ALA A O 1
ATOM 750 N N . GLU A 1 96 ? -8.282 3.594 -5.015 1.00 93.62 96 GLU A N 1
ATOM 751 C CA . GLU A 1 96 ? -7.648 2.826 -3.956 1.00 93.62 96 GLU A CA 1
ATOM 752 C C . GLU A 1 96 ? -6.737 3.697 -3.094 1.00 93.62 96 GLU A C 1
ATOM 754 O O . GLU A 1 96 ? -6.264 4.757 -3.506 1.00 93.62 96 GLU A O 1
ATOM 759 N N . ILE A 1 97 ? -6.509 3.235 -1.870 1.00 92.31 97 ILE A N 1
ATOM 760 C CA . ILE A 1 97 ? -5.526 3.779 -0.943 1.00 92.31 97 ILE A CA 1
ATOM 761 C C . ILE A 1 97 ? -4.403 2.762 -0.847 1.00 92.31 97 ILE A C 1
ATOM 763 O O . ILE A 1 97 ? -4.639 1.621 -0.444 1.00 92.31 97 ILE A O 1
ATOM 767 N N . VAL A 1 98 ? -3.187 3.196 -1.163 1.00 91.62 98 VAL A N 1
ATOM 768 C CA . VAL A 1 98 ? -1.983 2.363 -1.148 1.00 91.62 98 VAL A CA 1
ATOM 769 C C . VAL A 1 98 ? -0.898 2.968 -0.260 1.00 91.62 98 VAL A C 1
ATOM 771 O O . VAL A 1 98 ? -0.874 4.177 -0.017 1.00 91.62 98 VAL A O 1
ATOM 774 N N . THR A 1 99 ? 0.019 2.128 0.216 1.00 90.00 99 THR A N 1
ATOM 775 C CA . THR A 1 99 ? 1.260 2.570 0.869 1.00 90.00 99 THR A CA 1
ATOM 776 C C . THR A 1 99 ? 2.257 3.136 -0.151 1.00 90.00 99 THR A C 1
ATOM 778 O O . THR A 1 99 ? 2.063 3.025 -1.362 1.00 90.00 99 THR A O 1
ATOM 781 N N . GLU A 1 100 ? 3.383 3.694 0.315 1.00 87.25 100 GLU A N 1
ATOM 782 C CA . GLU A 1 100 ? 4.469 4.145 -0.578 1.00 87.25 100 GLU A CA 1
ATOM 783 C C . GLU A 1 100 ? 5.069 3.001 -1.421 1.00 87.25 100 GLU A C 1
ATOM 785 O O . GLU A 1 100 ? 5.621 3.253 -2.487 1.00 87.25 100 GLU A O 1
ATOM 790 N N . LEU A 1 101 ? 4.901 1.742 -0.991 1.00 91.62 101 LEU A N 1
ATOM 791 C CA . LEU A 1 101 ? 5.311 0.541 -1.730 1.00 91.62 101 LEU A CA 1
ATOM 792 C C . LEU A 1 101 ? 4.228 0.006 -2.682 1.00 91.62 101 LEU A C 1
ATOM 794 O O . LEU A 1 101 ? 4.409 -1.059 -3.281 1.00 91.62 101 LEU A O 1
ATOM 798 N N . GLY A 1 102 ? 3.103 0.712 -2.817 1.00 92.25 102 GLY A N 1
ATOM 799 C CA . GLY A 1 102 ? 1.977 0.271 -3.632 1.00 92.25 102 GLY A CA 1
ATOM 800 C C . GLY A 1 102 ? 1.250 -0.937 -3.039 1.00 92.25 102 GLY A C 1
ATOM 801 O O . GLY A 1 102 ? 0.741 -1.761 -3.796 1.00 92.25 102 GLY A O 1
ATOM 802 N N . GLU A 1 103 ? 1.260 -1.088 -1.709 1.00 92.75 103 GLU A N 1
ATOM 803 C CA . GLU A 1 103 ? 0.471 -2.108 -1.013 1.00 92.75 103 GLU A CA 1
ATOM 804 C C . GLU A 1 103 ? -0.924 -1.558 -0.720 1.00 92.75 103 GLU A C 1
ATOM 806 O O . GLU A 1 103 ? -1.063 -0.528 -0.057 1.00 92.75 103 GLU A O 1
ATOM 811 N N . THR A 1 104 ? -1.958 -2.233 -1.208 1.00 92.81 104 THR A N 1
ATOM 812 C CA . THR A 1 104 ? -3.341 -1.772 -1.082 1.00 92.81 104 THR A CA 1
ATOM 813 C C . THR A 1 104 ? -3.861 -1.919 0.343 1.00 92.81 104 THR A C 1
ATOM 815 O O . THR A 1 104 ? -3.787 -2.989 0.946 1.00 92.81 104 THR A O 1
ATOM 818 N N . LEU A 1 105 ? -4.422 -0.833 0.875 1.00 90.94 105 LEU A N 1
ATOM 819 C CA . LEU A 1 105 ? -5.060 -0.780 2.191 1.00 90.94 105 LEU A CA 1
ATOM 820 C C . LEU A 1 105 ? -6.592 -0.788 2.082 1.00 90.94 105 LEU A C 1
ATOM 822 O O . LEU A 1 105 ? -7.277 -1.426 2.889 1.00 90.94 105 LEU A O 1
ATOM 826 N N . ARG A 1 106 ? -7.144 -0.078 1.089 1.00 91.75 106 ARG A N 1
ATOM 827 C CA . ARG A 1 106 ? -8.583 -0.027 0.775 1.00 91.75 106 ARG A CA 1
ATOM 828 C C . ARG A 1 106 ? -8.809 0.212 -0.714 1.00 91.75 106 ARG A C 1
ATOM 830 O O . ARG A 1 106 ? -8.031 0.927 -1.335 1.00 91.75 106 ARG A O 1
ATOM 837 N N . GLN A 1 107 ? -9.911 -0.315 -1.240 1.00 93.69 107 GLN A N 1
ATOM 838 C CA . GLN A 1 107 ? -10.380 -0.083 -2.609 1.00 93.69 107 GLN A CA 1
ATOM 839 C C . GLN A 1 107 ? -11.866 0.270 -2.599 1.00 93.69 107 GLN A C 1
ATOM 841 O O . GLN A 1 107 ? -12.617 -0.217 -1.751 1.00 93.69 107 GLN A O 1
ATOM 846 N N . THR A 1 108 ? -12.295 1.105 -3.545 1.00 95.06 108 THR A N 1
ATOM 847 C CA . THR A 1 108 ? -13.722 1.273 -3.846 1.00 95.06 108 THR A CA 1
ATOM 848 C C . THR A 1 108 ? -14.249 0.030 -4.571 1.00 95.06 108 THR A C 1
ATOM 850 O O . THR A 1 108 ? -13.462 -0.682 -5.201 1.00 95.06 108 THR A O 1
ATOM 853 N N . PRO A 1 109 ? -15.570 -0.242 -4.551 1.00 93.94 109 PRO A N 1
ATOM 854 C CA . PRO A 1 109 ? -16.147 -1.344 -5.325 1.00 93.94 109 PRO A CA 1
ATOM 855 C C . PRO A 1 109 ? -15.792 -1.275 -6.818 1.00 93.94 109 PRO A C 1
ATOM 857 O O . PRO A 1 109 ? -15.452 -2.290 -7.421 1.00 93.94 109 PRO A O 1
ATOM 860 N N . MET A 1 110 ? -15.780 -0.069 -7.394 1.00 94.56 110 MET A N 1
ATOM 861 C CA . MET A 1 110 ? -15.343 0.157 -8.775 1.00 94.56 110 MET A CA 1
ATOM 862 C C . MET A 1 110 ? -13.839 -0.076 -8.975 1.00 94.56 110 MET A C 1
ATOM 864 O O . MET A 1 110 ? -13.430 -0.498 -10.052 1.00 94.56 110 MET A O 1
ATOM 868 N N . GLY A 1 111 ? -13.014 0.162 -7.951 1.00 94.06 111 GLY A N 1
ATOM 869 C CA . GLY A 1 111 ? -11.596 -0.200 -7.962 1.00 94.06 111 GLY A CA 1
ATOM 870 C C . GLY A 1 111 ? -11.404 -1.714 -8.023 1.00 94.06 111 GLY A C 1
ATOM 871 O O . GLY A 1 111 ? -10.676 -2.200 -8.880 1.00 94.06 111 GLY A O 1
ATOM 872 N N . VAL A 1 112 ? -12.138 -2.460 -7.190 1.00 94.38 112 VAL A N 1
ATOM 873 C CA . VAL A 1 112 ? -12.134 -3.934 -7.204 1.00 94.38 112 VAL A CA 1
ATOM 874 C C . VAL A 1 112 ? -12.606 -4.483 -8.551 1.00 94.38 112 VAL A C 1
ATOM 876 O O . VAL A 1 112 ? -12.014 -5.423 -9.070 1.00 94.38 112 VAL A O 1
ATOM 879 N N . ALA A 1 113 ? -13.642 -3.890 -9.148 1.00 93.12 113 ALA A 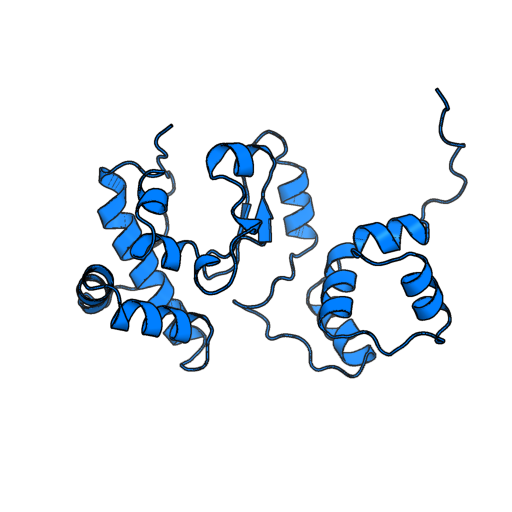N 1
ATOM 880 C CA . ALA A 1 113 ? -14.121 -4.297 -10.469 1.00 93.12 113 ALA A CA 1
ATOM 881 C C . ALA A 1 113 ? -13.086 -4.064 -11.586 1.00 93.12 113 ALA A C 1
ATOM 883 O O . ALA A 1 113 ? -13.090 -4.793 -12.572 1.00 93.12 113 ALA A O 1
ATOM 884 N N . LEU A 1 114 ? -12.215 -3.059 -11.434 1.00 91.12 114 LEU A N 1
ATOM 885 C CA . LEU A 1 114 ? -11.216 -2.679 -12.433 1.00 91.12 114 LEU A CA 1
ATOM 886 C C . LEU A 1 114 ? -9.906 -3.466 -12.308 1.00 91.12 114 LEU A C 1
ATOM 888 O O . LEU A 1 114 ? -9.341 -3.862 -13.320 1.00 91.12 114 LEU A O 1
ATOM 892 N N . THR A 1 115 ? -9.392 -3.662 -11.090 1.00 91.00 115 THR A N 1
ATOM 893 C CA . THR A 1 115 ? -8.057 -4.253 -10.860 1.00 91.00 115 THR A CA 1
ATOM 894 C C . THR A 1 115 ? -8.083 -5.560 -10.067 1.00 91.00 115 THR A C 1
ATOM 896 O O . THR A 1 115 ? -7.028 -6.117 -9.757 1.00 91.00 115 THR A O 1
ATOM 899 N N . GLY A 1 116 ? -9.273 -6.065 -9.738 1.00 93.25 116 GLY A N 1
ATOM 900 C CA . GLY A 1 116 ? -9.457 -7.153 -8.783 1.00 93.25 116 GLY A CA 1
ATOM 901 C C . GLY A 1 116 ? -9.320 -6.691 -7.329 1.00 93.25 116 GLY A C 1
ATOM 902 O O . GLY A 1 116 ? -8.949 -5.551 -7.032 1.00 93.25 116 GLY A O 1
ATOM 903 N N . ASP A 1 117 ? -9.626 -7.597 -6.398 1.00 94.38 117 ASP A N 1
ATOM 904 C CA . ASP A 1 117 ? -9.441 -7.340 -4.967 1.00 94.38 117 ASP A CA 1
ATOM 905 C C . ASP A 1 117 ? -7.963 -7.502 -4.589 1.00 94.38 117 ASP A C 1
ATOM 907 O O . ASP A 1 117 ? -7.481 -8.577 -4.226 1.00 94.38 117 ASP A O 1
ATOM 911 N N . THR A 1 118 ? -7.228 -6.398 -4.687 1.00 93.38 118 THR A N 1
ATOM 912 C CA . THR A 1 118 ? -5.798 -6.338 -4.383 1.00 93.38 118 THR A CA 1
ATOM 913 C C . THR A 1 118 ? -5.516 -6.285 -2.878 1.00 93.38 118 THR A C 1
ATOM 915 O O . THR A 1 118 ? -4.359 -6.402 -2.469 1.00 93.38 118 THR A O 1
ATOM 918 N N . THR A 1 119 ? -6.547 -6.181 -2.029 1.00 91.12 119 THR A N 1
ATOM 919 C CA . THR A 1 119 ? -6.384 -6.261 -0.567 1.00 91.12 119 THR A CA 1
ATOM 920 C C . THR A 1 119 ? -6.118 -7.689 -0.079 1.00 91.12 119 THR A C 1
ATOM 922 O O . THR A 1 119 ? -5.627 -7.872 1.034 1.00 91.12 119 THR A O 1
ATOM 925 N N . GLN A 1 120 ? -6.382 -8.699 -0.917 1.00 92.88 120 GLN A N 1
ATOM 926 C CA . GLN A 1 120 ? -6.212 -10.118 -0.579 1.00 92.88 120 GLN A CA 1
ATOM 927 C C . GLN A 1 120 ? -4.765 -10.611 -0.681 1.00 92.88 120 GLN A C 1
ATOM 929 O O . GLN A 1 120 ? -4.439 -11.683 -0.166 1.00 92.88 120 GLN A O 1
ATOM 934 N N . TYR A 1 121 ? -3.882 -9.855 -1.339 1.00 93.62 121 TYR A N 1
ATOM 935 C CA . TYR A 1 121 ? -2.481 -10.242 -1.447 1.00 93.62 121 TYR A CA 1
ATOM 936 C C . TYR A 1 121 ? -1.806 -10.275 -0.072 1.00 93.62 121 TYR A C 1
ATOM 938 O O . TYR A 1 121 ? -2.082 -9.473 0.819 1.00 93.62 121 TYR A O 1
ATOM 946 N N . THR A 1 122 ? -0.858 -11.196 0.091 1.00 91.56 122 THR A N 1
ATOM 947 C CA . THR A 1 122 ? -0.072 -11.359 1.319 1.00 91.56 122 THR A CA 1
ATOM 948 C C . THR A 1 122 ? 1.419 -11.426 0.996 1.00 91.56 122 THR A C 1
ATOM 950 O O . THR A 1 122 ? 1.820 -11.562 -0.162 1.00 91.56 122 THR A O 1
ATOM 953 N N . GLY A 1 123 ? 2.272 -11.276 2.014 1.00 93.00 123 GLY A N 1
ATOM 954 C CA . GLY A 1 123 ? 3.722 -11.345 1.828 1.00 93.00 123 GLY A CA 1
ATOM 955 C C . GLY A 1 123 ? 4.257 -10.291 0.839 1.00 93.00 123 GLY A C 1
ATOM 956 O O . GLY A 1 123 ? 3.728 -9.178 0.784 1.00 93.00 123 GLY A O 1
ATOM 957 N N . PRO A 1 124 ? 5.337 -10.588 0.089 1.00 95.31 124 PRO A N 1
ATOM 958 C CA . PRO A 1 124 ? 5.896 -9.689 -0.931 1.00 95.31 124 PRO A CA 1
ATOM 959 C C . PRO A 1 124 ? 4.892 -9.280 -2.014 1.00 95.31 124 PRO A C 1
ATOM 961 O O . PRO A 1 124 ? 4.902 -8.137 -2.469 1.00 95.31 124 PRO A O 1
ATOM 964 N N . ALA A 1 125 ? 3.967 -10.183 -2.352 1.00 95.50 125 ALA A N 1
ATOM 965 C CA . ALA A 1 125 ? 2.951 -9.958 -3.369 1.00 95.50 125 ALA A CA 1
ATOM 966 C C . ALA A 1 125 ? 1.959 -8.845 -3.006 1.00 95.50 125 ALA A C 1
ATOM 968 O O . ALA A 1 125 ? 1.194 -8.443 -3.870 1.00 95.50 125 ALA A O 1
ATOM 969 N N . ARG A 1 126 ? 1.969 -8.294 -1.783 1.00 94.56 126 ARG A N 1
ATOM 970 C CA . ARG A 1 126 ? 1.202 -7.078 -1.450 1.00 94.56 126 ARG A CA 1
ATOM 971 C C . ARG A 1 126 ? 1.617 -5.871 -2.284 1.00 94.56 126 ARG A C 1
ATOM 973 O O . ARG A 1 126 ? 0.755 -5.079 -2.654 1.00 94.56 126 ARG A O 1
ATOM 980 N N . SER A 1 127 ? 2.904 -5.737 -2.601 1.00 95.50 127 SER A N 1
ATOM 981 C CA . SER A 1 127 ? 3.421 -4.591 -3.352 1.00 95.50 127 SER A CA 1
ATOM 982 C C . SER A 1 127 ? 3.110 -4.735 -4.840 1.00 95.50 127 SER A C 1
ATOM 984 O O . SER A 1 127 ? 3.537 -5.700 -5.476 1.00 95.50 127 SER A O 1
ATOM 986 N N . SER A 1 128 ? 2.409 -3.755 -5.418 1.00 94.81 128 SER A N 1
ATOM 987 C CA . SER A 1 128 ? 2.165 -3.709 -6.867 1.00 94.81 128 SER A CA 1
ATOM 988 C C . SER A 1 128 ? 3.463 -3.651 -7.673 1.00 94.81 128 SER A C 1
ATOM 990 O O . SER A 1 128 ? 3.577 -4.327 -8.691 1.00 94.81 128 SER A O 1
ATOM 992 N N . GLY A 1 129 ? 4.473 -2.933 -7.174 1.00 94.88 129 GLY A N 1
ATOM 993 C CA . GLY A 1 129 ? 5.799 -2.902 -7.784 1.00 94.88 129 GLY A CA 1
ATOM 994 C C . GLY A 1 129 ? 6.505 -4.252 -7.745 1.00 94.88 129 GLY A C 1
ATOM 995 O O . GLY A 1 129 ? 7.150 -4.608 -8.718 1.00 94.88 129 GLY A O 1
ATOM 996 N N . TYR A 1 130 ? 6.345 -5.038 -6.676 1.00 97.00 130 TYR A N 1
ATOM 997 C CA . TYR A 1 130 ? 6.867 -6.407 -6.638 1.00 97.00 130 TYR A CA 1
ATOM 998 C C . TYR A 1 130 ? 6.148 -7.305 -7.656 1.00 97.00 130 TYR A C 1
ATOM 1000 O O . TYR A 1 130 ? 6.801 -7.925 -8.495 1.00 97.00 130 TYR A O 1
ATOM 1008 N N . ARG A 1 131 ? 4.804 -7.295 -7.654 1.00 96.62 131 ARG A N 1
ATOM 1009 C CA . ARG A 1 131 ? 3.993 -8.068 -8.611 1.00 96.62 131 ARG A CA 1
ATOM 1010 C C . ARG A 1 131 ? 4.313 -7.717 -10.061 1.00 96.62 131 ARG A C 1
ATOM 1012 O O . ARG A 1 131 ? 4.388 -8.619 -10.880 1.00 96.62 131 ARG A O 1
ATOM 1019 N N . TRP A 1 132 ? 4.596 -6.450 -10.368 1.00 97.00 132 TRP A N 1
ATOM 1020 C CA . TRP A 1 132 ? 4.997 -6.022 -11.712 1.00 97.00 132 TRP A CA 1
ATOM 1021 C C . TRP A 1 132 ? 6.166 -6.839 -12.290 1.00 97.00 132 TRP A C 1
ATOM 1023 O O . TRP A 1 132 ? 6.248 -7.046 -13.501 1.00 97.00 132 TRP A O 1
ATOM 1033 N N . PHE A 1 133 ? 7.089 -7.302 -11.446 1.00 97.12 133 PHE A N 1
ATOM 1034 C CA . PHE A 1 133 ? 8.233 -8.108 -11.873 1.00 97.12 133 PHE A CA 1
ATOM 1035 C C . PHE A 1 133 ? 8.000 -9.614 -11.733 1.00 97.12 133 PHE A C 1
ATOM 1037 O O . PHE A 1 133 ? 8.612 -10.379 -12.474 1.00 97.12 133 PHE A O 1
ATOM 1044 N N . THR A 1 134 ? 7.148 -10.057 -10.810 1.00 96.38 134 THR A N 1
ATOM 1045 C CA . THR A 1 134 ? 7.007 -11.487 -10.479 1.00 96.38 134 THR A CA 1
ATOM 1046 C C . THR A 1 134 ? 5.730 -12.139 -10.992 1.00 96.38 134 THR A C 1
ATOM 1048 O O . THR A 1 134 ? 5.620 -13.360 -10.950 1.00 96.38 134 THR A O 1
ATOM 1051 N N . ASP A 1 135 ? 4.759 -11.352 -11.442 1.00 93.75 135 ASP A N 1
ATOM 1052 C CA . ASP A 1 135 ? 3.452 -11.811 -11.895 1.00 93.75 135 ASP A CA 1
ATOM 1053 C C . ASP A 1 135 ? 3.145 -11.215 -13.273 1.00 93.75 135 ASP A C 1
ATOM 1055 O O . ASP A 1 135 ? 2.943 -10.009 -13.420 1.00 93.75 135 ASP A O 1
ATOM 1059 N N . ALA A 1 136 ? 3.119 -12.071 -14.296 1.00 88.75 136 ALA A N 1
ATOM 1060 C CA . ALA A 1 136 ? 2.822 -11.651 -15.662 1.00 88.75 136 ALA A CA 1
ATOM 1061 C C . ALA A 1 136 ? 1.417 -11.038 -15.780 1.00 88.75 136 ALA A C 1
ATOM 1063 O O . ALA A 1 136 ? 1.252 -10.036 -16.475 1.00 88.75 136 ALA A O 1
ATOM 1064 N N . SER A 1 137 ? 0.441 -11.555 -15.021 1.00 90.25 137 SER A N 1
ATOM 1065 C CA . SER A 1 137 ? -0.942 -11.066 -15.060 1.00 90.25 137 SER A CA 1
ATOM 1066 C C . SER A 1 137 ? -1.078 -9.633 -14.537 1.00 90.25 137 SER A C 1
ATOM 1068 O O . SER A 1 137 ? -1.964 -8.892 -14.958 1.00 90.25 137 SER A O 1
ATOM 1070 N N . ALA A 1 138 ? -0.146 -9.184 -13.687 1.00 91.81 138 ALA A N 1
ATOM 1071 C CA . ALA A 1 138 ? -0.111 -7.802 -13.220 1.00 91.81 138 ALA A CA 1
ATOM 1072 C C . ALA A 1 138 ? 0.192 -6.805 -14.354 1.00 91.81 138 ALA A C 1
ATOM 1074 O O . ALA A 1 138 ? -0.198 -5.639 -14.261 1.00 91.81 138 ALA A O 1
ATOM 1075 N N . ARG A 1 139 ? 0.878 -7.242 -15.422 1.00 92.44 139 ARG A N 1
ATOM 1076 C CA . ARG A 1 139 ? 1.183 -6.405 -16.594 1.00 92.44 139 ARG A CA 1
ATOM 1077 C C . ARG A 1 139 ? 0.044 -6.366 -17.602 1.00 92.44 139 ARG A C 1
ATOM 1079 O O . ARG A 1 139 ? -0.099 -5.350 -18.277 1.00 92.44 139 ARG A O 1
ATOM 1086 N N . ASP A 1 140 ? -0.766 -7.419 -17.668 1.00 91.38 140 ASP A N 1
ATOM 1087 C CA . ASP A 1 140 ? -1.867 -7.547 -18.632 1.00 91.38 140 ASP A CA 1
ATOM 1088 C C . ASP A 1 140 ? -2.935 -6.454 -18.455 1.00 91.38 140 ASP A C 1
ATOM 1090 O O . ASP A 1 140 ? -3.575 -6.051 -19.422 1.00 91.38 140 ASP A O 1
ATOM 1094 N N . LEU A 1 141 ? -3.063 -5.898 -17.243 1.00 88.12 141 LEU A N 1
ATOM 1095 C CA . LEU A 1 141 ? -3.937 -4.754 -16.957 1.00 88.12 141 LEU A CA 1
ATOM 1096 C C . LEU A 1 141 ? -3.513 -3.464 -17.680 1.00 88.12 141 LEU A C 1
ATOM 1098 O O . LEU A 1 141 ? -4.316 -2.543 -17.825 1.00 88.12 141 LEU A O 1
ATOM 1102 N N . TYR A 1 142 ? -2.256 -3.360 -18.110 1.00 89.38 142 TYR A N 1
ATOM 1103 C CA . TYR A 1 142 ? -1.677 -2.149 -18.687 1.00 89.38 142 TYR A CA 1
ATOM 1104 C C . TYR A 1 142 ? -1.401 -2.343 -20.171 1.00 89.38 142 TYR A C 1
ATOM 1106 O O . TYR A 1 142 ? -0.930 -3.399 -20.594 1.00 89.38 142 TYR A O 1
ATOM 1114 N N . ALA A 1 143 ? -1.613 -1.291 -20.966 1.00 91.31 143 ALA A N 1
ATOM 1115 C CA . ALA A 1 143 ? -1.306 -1.366 -22.392 1.00 91.31 143 ALA A CA 1
ATOM 1116 C C . ALA A 1 143 ? 0.196 -1.652 -22.603 1.00 91.31 143 ALA A C 1
ATOM 1118 O O . ALA A 1 143 ? 1.015 -1.068 -21.880 1.00 91.31 143 ALA A O 1
ATOM 1119 N N . PRO A 1 144 ? 0.587 -2.502 -23.576 1.00 92.69 144 PRO A N 1
ATOM 1120 C CA . PRO A 1 144 ? 1.984 -2.900 -23.778 1.00 92.69 144 PRO A CA 1
ATOM 1121 C C . PRO A 1 144 ? 2.952 -1.717 -23.896 1.00 92.69 144 PRO A C 1
ATOM 1123 O O . PRO A 1 144 ? 4.069 -1.749 -23.378 1.00 92.69 144 PRO A O 1
ATOM 1126 N N . GLU A 1 145 ? 2.507 -0.613 -24.500 1.00 92.38 145 GLU A N 1
ATOM 1127 C CA . GLU A 1 145 ? 3.317 0.602 -24.652 1.00 92.38 145 GLU A CA 1
ATOM 1128 C C . GLU A 1 145 ? 3.645 1.284 -23.310 1.00 92.38 145 GLU A C 1
ATOM 1130 O O . GLU A 1 145 ? 4.594 2.068 -23.220 1.00 92.38 145 GLU A O 1
ATOM 1135 N N . GLN A 1 146 ? 2.878 1.003 -22.250 1.00 91.00 146 GLN A N 1
ATOM 1136 C CA . GLN A 1 146 ? 3.141 1.507 -20.902 1.00 91.00 146 GLN A CA 1
ATOM 1137 C C . GLN A 1 146 ? 4.178 0.667 -20.156 1.00 91.00 146 GLN A C 1
ATOM 1139 O O . GLN A 1 146 ? 4.787 1.174 -19.212 1.00 91.00 146 GLN A O 1
ATOM 1144 N N . HIS A 1 147 ? 4.423 -0.581 -20.567 1.00 94.38 147 HIS A N 1
ATOM 1145 C CA . HIS A 1 147 ? 5.198 -1.532 -19.769 1.00 94.38 147 HIS A CA 1
ATOM 1146 C C . HIS A 1 147 ? 6.622 -1.044 -19.507 1.00 94.38 147 HIS A C 1
ATOM 1148 O O . HIS A 1 147 ? 7.053 -0.994 -18.359 1.00 94.38 147 HIS A O 1
ATOM 1154 N N . ALA A 1 148 ? 7.325 -0.575 -20.540 1.00 94.00 148 ALA A N 1
ATOM 1155 C CA . ALA A 1 148 ? 8.692 -0.069 -20.392 1.00 94.00 148 ALA A CA 1
ATOM 1156 C C . ALA A 1 148 ? 8.783 1.118 -19.414 1.00 94.00 148 ALA A C 1
ATOM 1158 O O . ALA A 1 148 ? 9.745 1.242 -18.653 1.00 94.00 148 ALA A O 1
ATOM 1159 N N . PHE A 1 149 ? 7.772 1.991 -19.417 1.00 93.81 149 PHE A N 1
ATOM 1160 C CA . PHE A 1 149 ? 7.693 3.112 -18.487 1.00 93.81 149 PHE A CA 1
ATOM 1161 C C . PHE A 1 149 ? 7.411 2.636 -17.056 1.00 93.81 149 PHE A C 1
ATOM 1163 O O . PHE A 1 149 ? 8.111 3.052 -16.134 1.00 93.81 149 PHE A O 1
ATOM 1170 N N . MET A 1 150 ? 6.437 1.742 -16.873 1.00 93.94 150 MET A N 1
ATOM 1171 C CA . MET A 1 150 ? 6.056 1.202 -15.565 1.00 93.94 150 MET A CA 1
ATOM 1172 C C . MET A 1 150 ? 7.203 0.412 -14.920 1.00 93.94 150 MET A C 1
ATOM 1174 O O . MET A 1 150 ? 7.494 0.621 -13.744 1.00 93.94 150 MET A O 1
ATOM 1178 N N . THR A 1 151 ? 7.936 -0.398 -15.695 1.00 95.94 151 THR A N 1
ATOM 1179 C CA . THR A 1 151 ? 9.140 -1.111 -15.233 1.00 95.94 151 THR A CA 1
ATOM 1180 C C . THR A 1 151 ? 10.164 -0.143 -14.638 1.00 95.94 151 THR A C 1
ATOM 1182 O O . THR A 1 151 ? 10.641 -0.341 -13.519 1.00 95.94 151 THR A O 1
ATOM 1185 N N . ARG A 1 152 ? 10.475 0.945 -15.353 1.00 95.62 152 ARG A N 1
ATOM 1186 C CA . ARG A 1 152 ? 11.403 1.978 -14.868 1.00 95.62 152 ARG A CA 1
ATOM 1187 C C . ARG A 1 152 ? 10.853 2.712 -13.648 1.00 95.62 152 ARG A C 1
ATOM 1189 O O . ARG A 1 152 ? 11.594 2.946 -12.699 1.00 95.62 152 ARG A O 1
ATOM 1196 N N . MET A 1 153 ? 9.560 3.042 -13.650 1.00 94.25 153 MET A N 1
ATOM 1197 C CA . MET A 1 153 ? 8.894 3.722 -12.539 1.00 94.25 153 MET A CA 1
ATOM 1198 C C . MET A 1 153 ? 8.979 2.909 -11.244 1.00 94.25 153 MET A C 1
ATOM 1200 O O . MET A 1 153 ? 9.404 3.443 -10.220 1.00 94.25 153 MET A O 1
ATOM 1204 N N . TYR A 1 154 ? 8.627 1.622 -11.281 1.00 95.31 154 TYR A N 1
ATOM 1205 C CA . TYR A 1 154 ? 8.671 0.764 -10.097 1.00 95.31 154 TYR A CA 1
ATOM 1206 C C . TYR A 1 154 ? 10.100 0.532 -9.599 1.00 95.31 154 TYR A C 1
ATOM 1208 O O . TYR A 1 154 ? 10.341 0.627 -8.395 1.00 95.31 154 TYR A O 1
ATOM 1216 N N . ALA A 1 155 ? 11.065 0.313 -10.499 1.00 95.94 155 ALA A N 1
ATOM 1217 C CA . ALA A 1 155 ? 12.469 0.163 -10.117 1.00 95.94 155 ALA A CA 1
ATOM 1218 C C . ALA A 1 155 ? 13.039 1.442 -9.471 1.00 95.94 155 ALA A C 1
ATOM 1220 O O . ALA A 1 155 ? 13.662 1.380 -8.407 1.00 95.94 155 ALA A O 1
ATOM 1221 N N . ALA A 1 156 ? 12.785 2.609 -10.074 1.00 93.62 156 ALA A N 1
ATOM 1222 C CA . ALA A 1 156 ? 13.224 3.903 -9.553 1.00 93.62 156 ALA A CA 1
ATOM 1223 C C . ALA A 1 156 ? 12.551 4.251 -8.215 1.00 93.62 156 ALA A C 1
ATOM 1225 O O . ALA A 1 156 ? 13.207 4.753 -7.298 1.00 93.62 156 ALA A O 1
ATOM 1226 N N . GLY A 1 157 ? 11.252 3.961 -8.082 1.00 91.81 157 GLY A N 1
ATOM 1227 C CA . GLY A 1 157 ? 10.493 4.158 -6.848 1.00 91.81 157 GLY A CA 1
ATOM 1228 C C . GLY A 1 157 ? 11.034 3.307 -5.702 1.00 91.81 157 GLY A C 1
ATOM 1229 O O . GLY A 1 157 ? 11.322 3.834 -4.627 1.00 91.81 157 GLY A O 1
ATOM 1230 N N . LEU A 1 158 ? 11.264 2.013 -5.950 1.00 93.75 158 LEU A N 1
ATOM 1231 C CA . LEU A 1 158 ? 11.815 1.109 -4.944 1.00 93.75 158 LEU A CA 1
ATOM 1232 C C . LEU A 1 158 ? 13.222 1.543 -4.509 1.00 93.75 158 LEU A C 1
ATOM 1234 O O . LEU A 1 158 ? 13.491 1.615 -3.313 1.00 93.75 158 LEU A O 1
ATOM 1238 N N . ARG A 1 159 ? 14.089 1.938 -5.455 1.00 92.94 159 ARG A N 1
ATOM 1239 C CA . ARG A 1 159 ? 15.413 2.515 -5.153 1.00 92.94 159 ARG A CA 1
ATOM 1240 C C . ARG A 1 159 ? 15.305 3.744 -4.250 1.00 92.94 159 ARG A C 1
ATOM 1242 O O . ARG A 1 159 ? 16.008 3.819 -3.245 1.00 92.94 159 ARG A O 1
ATOM 1249 N N . GLY A 1 160 ? 14.431 4.690 -4.594 1.00 91.38 160 GLY A N 1
ATOM 1250 C CA . GLY A 1 160 ? 14.225 5.903 -3.801 1.00 91.38 160 GLY A CA 1
ATOM 1251 C C . GLY A 1 160 ? 13.785 5.596 -2.367 1.00 91.38 160 GLY A C 1
ATOM 1252 O O . GLY A 1 160 ? 14.282 6.207 -1.422 1.00 91.38 160 GLY A O 1
ATOM 1253 N N . LEU A 1 161 ? 12.908 4.606 -2.192 1.00 91.00 161 LEU A N 1
ATOM 1254 C CA . LEU A 1 161 ? 12.437 4.182 -0.875 1.00 91.00 161 LEU A CA 1
ATOM 1255 C C . LEU A 1 161 ? 13.509 3.473 -0.051 1.00 91.00 161 LEU A C 1
ATOM 1257 O O . LEU A 1 161 ? 13.591 3.729 1.147 1.00 91.00 161 LEU A O 1
ATOM 1261 N N . VAL A 1 162 ? 14.363 2.651 -0.668 1.00 93.19 162 VAL A N 1
ATOM 1262 C CA . VAL A 1 162 ? 15.522 2.058 0.022 1.00 93.19 162 VAL A CA 1
ATOM 1263 C C . VAL A 1 162 ? 16.448 3.151 0.549 1.00 93.19 162 VAL A C 1
ATOM 1265 O O . VAL A 1 162 ? 16.837 3.115 1.713 1.00 93.19 162 VAL A O 1
ATOM 1268 N N . THR A 1 163 ? 16.757 4.163 -0.267 1.00 91.31 163 THR A N 1
ATOM 1269 C CA . THR A 1 163 ? 17.580 5.300 0.169 1.00 91.31 163 THR A CA 1
ATOM 1270 C C . THR A 1 163 ? 16.925 6.080 1.310 1.00 91.31 163 THR A C 1
ATOM 1272 O O . THR A 1 163 ? 17.608 6.469 2.252 1.00 91.31 163 THR A O 1
ATOM 1275 N N . LEU A 1 164 ? 15.609 6.296 1.248 1.00 88.19 164 LEU A N 1
ATOM 1276 C CA . LEU A 1 164 ? 14.878 7.066 2.255 1.00 88.19 164 LEU A CA 1
ATOM 1277 C C . LEU A 1 164 ? 14.699 6.316 3.584 1.00 88.19 164 LEU A C 1
ATOM 1279 O O . LEU A 1 164 ? 14.710 6.938 4.645 1.00 88.19 164 LEU A O 1
ATOM 1283 N N . ARG A 1 165 ? 14.460 5.001 3.535 1.00 87.81 165 ARG A N 1
ATOM 1284 C CA . ARG A 1 165 ? 14.060 4.185 4.696 1.00 87.81 165 ARG A CA 1
ATOM 1285 C C . ARG A 1 165 ? 15.181 3.313 5.259 1.00 87.81 165 ARG A C 1
ATOM 1287 O O . ARG A 1 165 ? 15.031 2.814 6.369 1.00 87.81 165 ARG A O 1
ATOM 1294 N N . GLY A 1 166 ? 16.286 3.157 4.535 1.00 90.69 166 GLY A N 1
ATOM 1295 C CA . GLY A 1 166 ? 17.459 2.402 4.968 1.00 90.69 166 GLY A CA 1
ATOM 1296 C C . GLY A 1 166 ? 17.434 0.909 4.600 1.00 90.69 166 GLY A C 1
ATOM 1297 O O . GLY A 1 166 ? 16.440 0.407 4.062 1.00 90.69 166 GLY A O 1
ATOM 1298 N N . PRO A 1 167 ? 18.540 0.194 4.877 1.00 90.94 167 PRO A N 1
ATOM 1299 C CA . PRO A 1 167 ? 18.762 -1.191 4.449 1.00 90.94 167 PRO A CA 1
ATOM 1300 C C . PRO A 1 167 ? 17.891 -2.226 5.176 1.00 90.94 167 PRO A C 1
ATOM 1302 O O . PRO A 1 167 ? 17.594 -3.261 4.600 1.00 90.94 167 PRO A O 1
ATOM 1305 N N . ASP A 1 168 ? 17.406 -1.936 6.385 1.00 90.38 168 ASP A N 1
ATOM 1306 C CA . ASP A 1 168 ? 16.521 -2.850 7.133 1.00 90.38 168 ASP A CA 1
ATOM 1307 C C . ASP A 1 168 ? 15.030 -2.645 6.796 1.00 90.38 168 ASP A C 1
ATOM 1309 O O . ASP A 1 168 ? 14.130 -3.156 7.466 1.00 90.38 168 ASP A O 1
ATOM 1313 N N . SER A 1 169 ? 14.737 -1.830 5.778 1.00 90.50 169 SER A N 1
ATOM 1314 C CA . SER A 1 169 ? 13.369 -1.464 5.420 1.00 90.50 169 SER A CA 1
ATOM 1315 C C . SER A 1 169 ? 12.656 -2.549 4.611 1.00 90.50 169 SER A C 1
ATOM 1317 O O . SER A 1 169 ? 13.259 -3.353 3.901 1.00 90.50 169 SER A O 1
ATOM 1319 N N . ARG A 1 170 ? 11.316 -2.498 4.619 1.00 91.62 170 ARG A N 1
ATOM 1320 C CA . ARG A 1 170 ? 10.479 -3.324 3.733 1.00 91.62 170 ARG A CA 1
ATOM 1321 C C . ARG A 1 170 ? 10.839 -3.129 2.254 1.00 91.62 170 ARG A C 1
ATOM 1323 O O . ARG A 1 170 ? 10.784 -4.086 1.491 1.00 91.62 170 ARG A O 1
ATOM 1330 N N . ALA A 1 171 ? 11.225 -1.913 1.865 1.00 93.50 171 ALA A N 1
ATOM 1331 C CA . ALA A 1 171 ? 11.674 -1.605 0.511 1.00 93.50 171 ALA A CA 1
ATOM 1332 C C . ALA A 1 171 ? 12.962 -2.360 0.149 1.00 93.50 171 ALA A C 1
ATOM 1334 O O . ALA A 1 171 ? 13.048 -2.919 -0.941 1.00 93.50 171 ALA A O 1
ATOM 1335 N N . ALA A 1 172 ? 13.933 -2.408 1.068 1.00 95.12 172 ALA A N 1
ATOM 1336 C CA . ALA A 1 172 ? 15.197 -3.112 0.858 1.00 95.12 172 ALA A CA 1
ATOM 1337 C C . ALA A 1 172 ? 14.968 -4.618 0.731 1.00 95.12 172 ALA A C 1
ATOM 1339 O O . ALA A 1 172 ? 15.383 -5.214 -0.255 1.00 95.12 172 ALA A O 1
ATOM 1340 N N .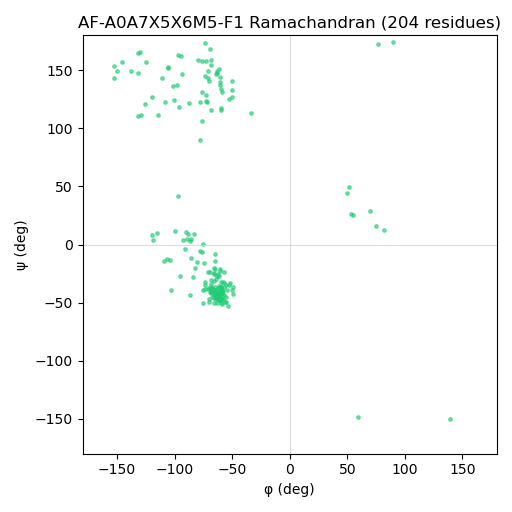 TYR A 1 173 ? 14.152 -5.185 1.621 1.00 96.25 173 TYR A N 1
ATOM 1341 C CA . TYR A 1 173 ? 13.747 -6.585 1.535 1.00 96.25 173 TYR A CA 1
ATOM 1342 C C . TYR A 1 173 ? 13.109 -6.954 0.181 1.00 96.25 173 TYR A C 1
ATOM 1344 O O . TYR A 1 173 ? 13.451 -7.974 -0.411 1.00 96.25 173 TYR A O 1
ATOM 1352 N N . LEU A 1 174 ? 12.189 -6.131 -0.341 1.00 97.00 174 LEU A N 1
ATOM 1353 C CA . LEU A 1 174 ? 11.588 -6.380 -1.659 1.00 97.00 174 LEU A CA 1
ATOM 1354 C C . LEU A 1 174 ? 12.607 -6.232 -2.797 1.00 97.00 174 LEU A C 1
ATOM 1356 O O . LEU A 1 174 ? 12.546 -6.987 -3.766 1.00 97.00 174 LEU A O 1
ATOM 1360 N N . ALA A 1 175 ? 13.530 -5.273 -2.690 1.00 96.75 175 ALA A N 1
ATOM 1361 C CA . ALA A 1 175 ? 14.580 -5.074 -3.681 1.00 96.75 175 ALA A CA 1
ATOM 1362 C C . ALA A 1 175 ? 15.531 -6.275 -3.741 1.00 96.75 175 ALA A C 1
ATOM 1364 O O . ALA A 1 175 ? 15.861 -6.709 -4.841 1.00 96.75 175 ALA A O 1
ATOM 1365 N N . ASP A 1 176 ? 15.911 -6.834 -2.593 1.00 97.44 176 ASP A N 1
ATOM 1366 C CA . ASP A 1 176 ? 16.787 -8.006 -2.509 1.00 97.44 176 ASP A CA 1
ATOM 1367 C C . ASP A 1 176 ? 16.129 -9.237 -3.144 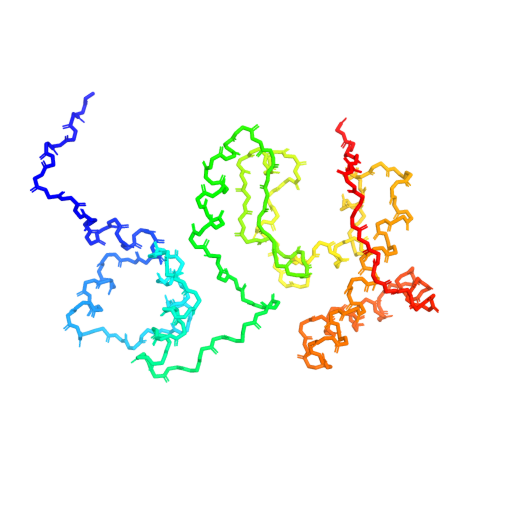1.00 97.44 176 ASP A C 1
ATOM 1369 O O . ASP A 1 176 ? 16.720 -9.878 -4.012 1.00 97.44 176 ASP A O 1
ATOM 1373 N N . LEU A 1 177 ? 14.850 -9.494 -2.842 1.00 97.94 177 LEU A N 1
ATOM 1374 C CA . LEU A 1 177 ? 14.105 -10.585 -3.484 1.00 97.94 177 LEU A CA 1
ATOM 1375 C C . LEU A 1 177 ? 14.061 -10.453 -5.015 1.00 97.94 177 LEU A C 1
ATOM 1377 O O . LEU A 1 177 ? 14.157 -11.452 -5.732 1.00 97.94 177 LEU A O 1
ATOM 1381 N N . LEU A 1 178 ? 13.882 -9.234 -5.533 1.00 97.75 178 LEU A N 1
ATOM 1382 C CA . LEU A 1 178 ? 13.848 -8.983 -6.976 1.00 97.75 178 LEU A CA 1
ATOM 1383 C C . LEU A 1 178 ? 15.238 -9.070 -7.615 1.00 97.75 178 LEU A C 1
ATOM 1385 O O . LEU A 1 178 ? 15.351 -9.544 -8.744 1.00 97.75 178 LEU A O 1
ATOM 1389 N N . LEU A 1 179 ? 16.292 -8.649 -6.914 1.00 96.44 179 LEU A N 1
ATOM 1390 C CA . LEU A 1 179 ? 17.675 -8.810 -7.367 1.00 96.44 179 LEU A CA 1
ATOM 1391 C C . LEU A 1 179 ? 18.028 -10.288 -7.559 1.00 96.44 179 LEU A C 1
ATOM 1393 O O . LEU A 1 179 ? 18.608 -10.647 -8.587 1.00 96.44 179 LEU A O 1
ATOM 1397 N N . ASP A 1 180 ? 17.618 -11.136 -6.620 1.00 95.69 180 ASP A N 1
ATOM 1398 C CA . ASP A 1 180 ? 17.901 -12.569 -6.665 1.00 95.69 180 ASP A CA 1
ATOM 1399 C C . ASP A 1 180 ? 17.143 -13.273 -7.799 1.00 95.69 180 ASP A C 1
ATOM 1401 O O . ASP A 1 180 ? 17.687 -14.145 -8.477 1.00 95.69 180 ASP A O 1
ATOM 1405 N N . SER A 1 181 ? 15.892 -12.874 -8.049 1.00 93.25 181 SER A N 1
ATOM 1406 C CA . SER A 1 181 ? 14.964 -13.647 -8.886 1.00 93.25 181 SER A CA 1
ATOM 1407 C C . SER A 1 181 ? 14.637 -13.047 -10.257 1.00 93.25 181 SER A C 1
ATOM 1409 O O . SER A 1 181 ? 14.106 -13.765 -11.104 1.00 93.25 181 SER A O 1
ATOM 1411 N N . ASN A 1 182 ? 14.942 -11.769 -10.523 1.00 96.44 182 ASN A N 1
ATOM 1412 C CA . ASN A 1 182 ? 14.450 -11.080 -11.719 1.00 96.44 182 ASN A CA 1
ATOM 1413 C C . ASN A 1 182 ? 15.545 -10.327 -12.501 1.00 96.44 182 ASN A C 1
ATOM 1415 O O . ASN A 1 182 ? 16.063 -9.290 -12.082 1.00 96.44 182 ASN A O 1
ATOM 1419 N N . GLU A 1 183 ? 15.874 -10.833 -13.692 1.00 95.38 183 GLU A N 1
ATOM 1420 C CA . GLU A 1 183 ? 16.902 -10.247 -14.565 1.00 95.38 183 GLU A CA 1
ATOM 1421 C C . GLU A 1 183 ? 16.503 -8.881 -15.142 1.00 95.38 183 GLU A C 1
ATOM 1423 O O . GLU A 1 183 ? 17.340 -7.981 -15.237 1.00 95.38 183 GLU A O 1
ATOM 1428 N N . GLU A 1 184 ? 15.225 -8.683 -15.479 1.00 95.44 184 GLU A N 1
ATOM 1429 C CA . GLU A 1 184 ? 14.746 -7.394 -15.985 1.00 95.44 184 GLU A CA 1
ATOM 1430 C C . GLU A 1 184 ? 14.898 -6.295 -14.927 1.00 95.44 184 GLU A C 1
ATOM 1432 O O . GLU A 1 184 ? 15.359 -5.195 -15.244 1.00 95.44 184 GLU A O 1
ATOM 1437 N N . PHE A 1 185 ? 14.569 -6.603 -13.671 1.00 96.69 185 PHE A N 1
ATOM 1438 C CA . PHE A 1 185 ? 14.761 -5.706 -12.540 1.00 96.69 185 PHE A CA 1
ATOM 1439 C C . PHE A 1 185 ? 16.236 -5.350 -12.359 1.00 96.69 185 PHE A C 1
ATOM 1441 O O . PHE A 1 185 ? 16.552 -4.165 -12.252 1.00 96.69 185 PHE A O 1
ATOM 1448 N N . ARG A 1 186 ? 17.144 -6.342 -12.387 1.00 95.50 186 ARG A N 1
ATOM 1449 C CA . ARG A 1 186 ? 18.599 -6.104 -12.327 1.00 95.50 186 ARG A CA 1
ATOM 1450 C C . ARG A 1 186 ? 19.043 -5.119 -13.409 1.00 95.50 186 ARG A C 1
ATOM 1452 O O . ARG A 1 186 ? 19.590 -4.068 -13.088 1.00 95.50 186 ARG A O 1
ATOM 1459 N N . ARG A 1 187 ? 18.685 -5.391 -14.667 1.00 94.31 187 ARG A N 1
ATOM 1460 C CA . ARG A 1 187 ? 19.038 -4.542 -15.814 1.00 94.31 187 ARG A CA 1
ATOM 1461 C C . ARG A 1 187 ? 18.528 -3.107 -15.672 1.00 94.31 187 ARG A C 1
ATOM 1463 O O . ARG A 1 187 ? 19.259 -2.162 -15.943 1.00 94.31 187 ARG A O 1
ATOM 1470 N N . VAL A 1 188 ? 17.266 -2.917 -15.287 1.00 92.56 188 VAL A N 1
ATOM 1471 C CA . VAL A 1 188 ? 16.686 -1.566 -15.182 1.00 92.56 188 VAL A CA 1
ATOM 1472 C C . VAL A 1 188 ? 17.220 -0.824 -13.959 1.00 92.56 188 VAL A C 1
ATOM 1474 O O . VAL A 1 188 ? 17.407 0.392 -14.008 1.00 92.56 188 VAL A O 1
ATOM 1477 N N . ARG A 1 189 ? 17.533 -1.539 -12.875 1.00 86.94 189 ARG A N 1
ATOM 1478 C CA . ARG A 1 189 ? 18.178 -0.966 -11.695 1.00 86.94 189 ARG A CA 1
ATOM 1479 C C . ARG A 1 189 ? 19.559 -0.400 -12.026 1.00 86.94 189 ARG A C 1
ATOM 1481 O O . ARG A 1 189 ? 19.881 0.659 -11.485 1.00 86.94 189 ARG A O 1
ATOM 1488 N N . ASP A 1 190 ? 20.328 -1.036 -12.905 1.00 89.31 190 ASP A N 1
ATOM 1489 C CA . ASP A 1 190 ? 21.668 -0.580 -13.316 1.00 89.31 190 ASP A CA 1
ATOM 1490 C C . ASP A 1 190 ? 21.656 0.758 -14.071 1.00 89.31 190 ASP A C 1
ATOM 1492 O O . ASP A 1 190 ? 22.673 1.438 -14.155 1.00 89.31 190 ASP A O 1
ATOM 1496 N N . ASN A 1 191 ? 20.487 1.220 -14.526 1.00 87.00 191 ASN A N 1
ATOM 1497 C CA . ASN A 1 191 ? 20.333 2.567 -15.081 1.00 87.00 191 ASN A CA 1
ATOM 1498 C C . ASN A 1 191 ? 20.297 3.668 -13.999 1.00 87.00 191 ASN A C 1
ATOM 1500 O O . ASN A 1 191 ? 20.264 4.850 -14.328 1.00 87.00 191 ASN A O 1
ATOM 1504 N N . HIS A 1 192 ? 20.278 3.298 -12.710 1.00 84.31 192 HIS A N 1
ATOM 1505 C CA . HIS A 1 192 ? 20.333 4.200 -11.547 1.00 84.31 192 HIS A CA 1
ATOM 1506 C C . HIS A 1 192 ? 19.290 5.332 -11.527 1.00 84.31 192 HIS A C 1
ATOM 1508 O O . HIS A 1 192 ? 19.489 6.364 -10.888 1.00 84.31 192 HIS A O 1
ATOM 1514 N N . GLU A 1 193 ? 18.149 5.132 -12.180 1.00 85.19 193 GLU A N 1
ATOM 1515 C CA . GLU A 1 193 ? 17.118 6.161 -12.292 1.00 85.19 193 GLU A CA 1
ATOM 1516 C C . GLU A 1 193 ? 16.403 6.411 -10.954 1.00 85.19 193 GLU A C 1
ATOM 1518 O O . GLU A 1 193 ? 16.144 5.486 -10.181 1.00 85.19 193 GLU A O 1
ATOM 1523 N N . ILE A 1 194 ? 16.064 7.677 -10.687 1.00 83.00 194 ILE A N 1
ATOM 1524 C CA . ILE A 1 194 ? 15.316 8.136 -9.506 1.00 83.00 194 ILE A CA 1
ATOM 1525 C C . ILE A 1 194 ? 14.285 9.179 -9.959 1.00 83.00 194 ILE A C 1
ATOM 1527 O O . ILE A 1 194 ? 14.509 9.912 -10.918 1.00 83.00 194 ILE A O 1
ATOM 1531 N N . GLY A 1 195 ? 13.148 9.265 -9.263 1.00 80.12 195 GLY A N 1
ATOM 1532 C CA . GLY A 1 195 ? 12.192 10.364 -9.443 1.00 80.12 195 GLY A CA 1
ATOM 1533 C C . GLY A 1 195 ? 11.240 10.215 -10.631 1.00 80.12 195 GLY A C 1
ATOM 1534 O O . GLY A 1 195 ? 10.543 11.169 -10.969 1.00 80.12 195 GLY A O 1
ATOM 1535 N N . ILE A 1 196 ? 11.166 9.029 -11.241 1.00 85.44 196 ILE A N 1
ATOM 1536 C CA . ILE A 1 196 ? 10.154 8.716 -12.253 1.00 85.44 196 ILE A CA 1
ATOM 1537 C C . ILE A 1 196 ? 8.792 8.651 -11.557 1.00 85.44 196 ILE A C 1
ATOM 1539 O O . ILE A 1 196 ? 8.569 7.807 -10.692 1.00 85.44 196 ILE A O 1
ATOM 1543 N N . ARG A 1 197 ? 7.890 9.567 -11.916 1.00 77.94 197 ARG A N 1
ATOM 1544 C CA . ARG A 1 197 ? 6.537 9.654 -11.351 1.00 77.94 197 ARG A CA 1
ATOM 1545 C C . ARG A 1 197 ? 5.499 9.143 -12.342 1.00 77.94 197 ARG A C 1
ATOM 1547 O O . ARG A 1 197 ? 5.734 9.301 -13.540 1.00 77.94 197 ARG A O 1
ATOM 1554 N N . PRO A 1 198 ? 4.358 8.607 -11.865 1.00 72.75 198 PRO A N 1
ATOM 1555 C CA . PRO A 1 198 ? 3.237 8.254 -12.728 1.00 72.75 198 PRO A CA 1
ATOM 1556 C C . PRO A 1 198 ? 2.873 9.415 -13.657 1.00 72.75 198 PRO A C 1
ATOM 1558 O O . PRO A 1 198 ? 2.904 10.579 -13.250 1.00 72.75 198 PRO A O 1
ATOM 1561 N N . ARG A 1 199 ? 2.537 9.100 -14.910 1.00 75.06 199 ARG A N 1
ATOM 1562 C CA . ARG A 1 199 ? 1.986 10.093 -15.841 1.00 75.06 199 ARG A CA 1
ATOM 1563 C C . ARG A 1 199 ? 0.591 10.503 -15.370 1.00 75.06 199 ARG A C 1
ATOM 1565 O O . ARG A 1 199 ? -0.099 9.703 -14.748 1.00 75.06 199 ARG A O 1
ATOM 1572 N N . GLU A 1 200 ? 0.158 11.712 -15.729 1.00 59.38 200 GLU A N 1
ATOM 1573 C CA . GLU A 1 200 ? -1.190 12.215 -15.398 1.00 59.38 200 GLU A CA 1
ATOM 1574 C C . GLU A 1 200 ? -2.317 11.304 -15.914 1.00 59.38 200 GLU A C 1
ATOM 1576 O O . GLU A 1 200 ? -3.406 11.293 -15.349 1.00 59.38 200 GLU A O 1
ATOM 1581 N N . VAL A 1 201 ? -2.048 10.507 -16.957 1.00 62.94 201 VAL A N 1
ATOM 1582 C CA . VAL A 1 201 ? -2.989 9.536 -17.521 1.00 62.94 201 VAL A CA 1
ATOM 1583 C C . VAL A 1 201 ? -2.354 8.146 -17.568 1.00 62.94 201 VAL A C 1
ATOM 1585 O O . VAL A 1 201 ? -1.340 7.928 -18.239 1.00 62.94 201 VAL A O 1
ATOM 1588 N N . LEU A 1 202 ? -2.999 7.196 -16.891 1.00 66.69 202 LEU A N 1
ATOM 1589 C CA . LEU A 1 202 ? -2.724 5.763 -16.966 1.00 66.69 202 LEU A CA 1
ATOM 1590 C C . LEU A 1 202 ? -3.731 5.111 -17.933 1.00 66.69 202 LEU A C 1
ATOM 1592 O O . LEU A 1 202 ? -4.908 5.463 -17.902 1.00 66.69 202 LEU A O 1
ATOM 1596 N N . ARG A 1 203 ? -3.291 4.195 -18.807 1.00 70.06 203 ARG A N 1
ATOM 1597 C CA . ARG A 1 203 ? -4.168 3.513 -19.772 1.00 70.06 203 ARG A CA 1
ATOM 1598 C C . ARG A 1 203 ? -4.227 2.032 -19.436 1.00 70.06 203 ARG A C 1
ATOM 1600 O O . ARG A 1 203 ? -3.241 1.318 -19.602 1.00 70.06 203 ARG A O 1
ATOM 1607 N N . LEU A 1 204 ? -5.399 1.604 -18.991 1.00 70.88 204 LEU A N 1
ATOM 1608 C CA . LEU A 1 204 ? -5.689 0.209 -18.700 1.00 70.88 204 LEU A CA 1
ATOM 1609 C C . LEU A 1 204 ? -6.318 -0.457 -19.924 1.00 70.88 204 LEU A C 1
ATOM 1611 O O . LEU A 1 204 ? -7.025 0.206 -20.689 1.00 70.88 204 LEU A O 1
ATOM 1615 N N . VAL A 1 205 ? -6.036 -1.742 -20.112 1.00 72.00 205 VAL A N 1
ATOM 1616 C CA . VAL A 1 205 ? -6.673 -2.566 -21.145 1.00 72.00 205 VAL A CA 1
ATOM 1617 C C . VAL A 1 205 ? -7.824 -3.309 -20.476 1.00 72.00 205 VAL A C 1
ATOM 1619 O O . VAL A 1 205 ? -7.589 -4.063 -19.538 1.00 72.00 205 VAL A O 1
ATOM 1622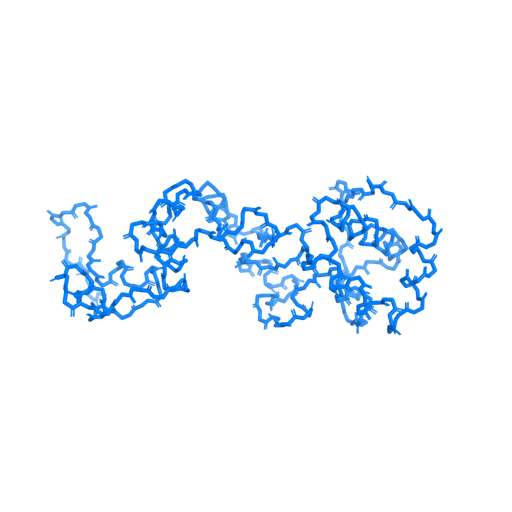 N N . ASN A 1 206 ? -9.051 -3.059 -20.936 1.00 53.66 206 ASN A N 1
ATOM 1623 C CA . ASN A 1 206 ? -10.245 -3.839 -20.599 1.00 53.66 206 ASN A CA 1
ATOM 1624 C C . ASN A 1 206 ? -10.754 -4.529 -21.860 1.00 53.66 206 ASN A C 1
ATOM 1626 O O . ASN A 1 206 ? -10.800 -3.838 -22.906 1.00 53.66 206 ASN A O 1
#

Nearest PDB structures (foldseek):
  3pxp-assembly1_A  TM=4.352E-01  e=4.006E-03  Chloroflexus aurantiacus J-10-fl
  4i6u-assembly1_A  TM=8.028E-01  e=1.608E+00  Enterobacter sp. RFL1396
  2ofy-assembly1_B  TM=7.106E-01  e=1.074E+00  Rhodococcus jostii RHA1
  3g5g-assembly1_A  TM=7.833E-01  e=1.529E+00  Enterobacter sp. RFL1396

Radius of gyration: 20.57 Å; Cα contacts (8 Å, |Δi|>4): 237; chains: 1; bounding box: 62×26×58 Å

Mean predicted aligned error: 9.36 Å

Sequence (206 aa):
MPRGRRRRTSGLRREEVAALCNMSADYYARLERERGPQPSPQMLASIAQGLHLSIDERDHLFRLAGHNPPPRGSSSEHISPGLLRVLDRLQDTPAEIVTELGETLRQTPMGVALTGDTTQYTGPARSSGYRWFTDASARDLYAPEQHAFMTRMYAAGLRGLVTLRGPDSRAAYLADLLLDSNEEFRRVRDNHEIGIRPREVLRLVN

Foldseek 3Di:
DPDDDDDPDPDDDLCLLCVLLVHDSVQSVCVVVVNHDLDDLSSLLSNCQSVQHALVRSCVSCVVSVHHHDDPAQPRLRDHSVRVVVQVVCQVPWDFDAGLQRQTSDTHPVVCVLQNDLNPDDDLSSGLLLCLFVPPVSCLFADPVCNVLSLLVSLQSLVVCCVVPHCVDPSNVSLVVCCVPGPSSVVSVVVVDHDRDDDPDTDTDD

pLDDT: mean 86.39, std 11.28, range [46.88, 97.94]

Secondary structure (DSSP, 8-state):
-PPPP----SSPPHHHHHHHTTS-HHHHHHHTTT-SPPPPHHHHHHHHHHTT--HHHHHHHHHHTT-PPPPSSTT--PPPHHHHHHHTT-TTS--EEE-TT-BEEEE-HHHHHHH--GGG--GGGGBHHHHHHH-THHHHTB-HHHHHHHHHHHHHHHHHHHHHH-TTSHHHHHHHHHHHH-HHHHHHHTT--------S---B--

Solvent-accessible surface area (backbone atoms only — not comparable to full-atom values): 12009 Å² total; per-residue (Å²): 130,86,80,79,76,85,80,89,66,98,70,81,51,67,59,56,50,14,55,50,26,76,47,53,46,67,59,49,56,24,52,78,63,77,72,43,78,84,71,50,73,68,54,49,51,31,42,26,47,41,68,46,32,46,73,68,54,34,40,47,53,28,46,76,67,76,39,82,52,79,69,88,57,66,85,44,83,73,59,47,46,69,57,50,62,52,54,72,70,32,62,92,36,67,40,70,44,57,36,86,56,42,30,48,74,47,64,29,70,39,21,29,74,74,72,44,72,55,64,76,47,58,78,72,58,26,19,50,53,50,26,58,76,76,33,74,72,63,47,60,45,38,39,76,88,48,45,71,56,50,55,49,28,39,48,11,45,42,50,52,43,21,72,74,61,34,78,91,25,75,45,28,55,53,49,51,57,38,58,77,74,28,69,69,56,46,61,55,47,74,67,69,54,66,84,57,66,85,65,100,72,83,64,70,55,129